Protein AF-0000000070126674 (afdb_homodimer)

pLDDT: mean 89.06, std 17.3, range [35.41, 98.94]

Organism: Pyricularia oryzae (strain 70-15 / ATCC MYA-4617 / FGSC 8958) (NCBI:txid242507)

Sequence (348 aa):
MKPTSILAAALVLASGAAAAALPRRDLPPVTPEENNFILEGIIDVFGNRRFDNMASLFTADANYFVLGDLEPFTGDHTIPDTVKQARKVFNAFQEYDFTIVSRTVTSERAILEATVRGTRPDDDGEPVVYRQTAVLILNTVRDPVDGRVRIKVLREYLDLVTLQKFAEEVGMFDMKPTSILAAALVLASGAAAAALPRRDLPPVTPEENNFILEGIIDVFGNRRFDNMASLFTADANYFVLGDLEPFTGDHTIPDTVKQARKVFNAFQEYDFTIVSRTVTSERAILEATVRGTRPDDDGEPVVYRQTAVLILNTVRDPVDGRVRIKVLREYLDLVTLQKFAEEVGMFD

Foldseek 3Di:
DPPPPPPPPPPPPPPPPVPQQDFAPPFDAFFLVQQVVLVVQVCCCQAVVVLVSVPVQADQQAWEAEDDDDPPVGGTDDSVVVSVVSCVPVVQFPDKGKAWPDWDTGSFWIKTWIWMWTWHAAPVGDIDIQIKIKMKIFGWDQDRRPRHIHGRYIYMYIDVVSVVVRCVRRVVVD/DPPPPPPPPPPPPPPPPVPQQDFAPPFDAFFLVQQVVLVVQVCCCQAVVVLVSVPVQADQQAWEAEDDDDPPVGGTDDSVVVSVVSCVPVVQFPDKGKAWPDWDTGSFWIKTWIWMWTWHAAPVGDIDIQIKIKMKIFGWDQDRRPRHIHGRYIYMYIDVVSVVVRCVRRVVVD

InterPro domains:
  IPR032710 NTF2-like domain superfamily [SSF54427] (35-161)
  IPR037401 SnoaL-like domain [PF12680] (42-136)

Solvent-accessible surface area (backbone atoms only — not comparable to full-atom values): 19601 Å² total; per-residue (Å²): 133,80,83,77,79,76,78,76,76,78,77,76,74,72,74,72,68,75,70,76,67,64,67,52,85,82,65,77,78,63,41,37,68,57,34,45,52,54,48,51,49,52,49,48,22,66,56,65,68,38,48,88,61,47,62,80,50,36,44,95,83,24,38,39,32,25,63,55,88,49,86,88,72,31,38,82,33,46,53,70,57,46,38,55,50,48,49,63,58,61,66,57,36,78,41,76,47,59,43,80,72,47,78,47,68,36,51,66,34,26,35,40,31,34,37,41,38,33,30,30,59,26,87,85,62,46,79,41,80,48,75,46,55,36,38,40,39,36,36,52,44,62,39,44,60,81,61,47,75,23,31,45,37,36,41,36,41,44,42,51,57,55,49,50,56,51,36,61,62,51,50,68,84,106,134,81,83,78,81,77,79,77,75,78,77,75,75,73,74,76,68,75,69,75,68,64,67,52,84,80,66,75,78,66,41,36,68,58,33,45,52,53,47,51,49,52,48,45,22,66,56,64,70,39,50,89,60,47,62,77,51,34,43,95,84,24,38,39,33,25,64,57,89,49,86,88,73,31,38,80,33,47,54,70,58,46,38,55,50,48,48,62,57,62,66,55,36,78,41,76,45,60,45,83,72,47,77,47,69,36,51,64,33,28,36,40,31,34,37,39,40,32,30,30,59,27,88,84,61,47,81,41,78,47,76,46,55,36,38,39,39,36,36,52,45,61,39,44,62,79,62,47,74,25,30,45,36,36,41,36,40,44,41,50,56,56,50,49,55,48,36,62,61,52,49,68,86,106

Radius of gyration: 28.94 Å; Cα contacts (8 Å, |Δi|>4): 633; chains: 2; bounding box: 58×169×48 Å

Nearest PDB structures (foldseek):
  3lza-assembly2_C  TM=7.425E-01  e=2.643E-07  Shewanella denitrificans OS217
  3gzb-assembly4_H  TM=7.423E-01  e=8.228E-07  Shewanella putrefaciens CN-32
  3f9s-assembly1_B  TM=6.700E-01  e=4.657E-06  Acidithiobacillus ferrooxidans ATCC 23270
  4j9a-assembly4_D  TM=7.101E-01  e=5.401E-05  Pseudomonas aeruginosa PAO1
  5ig4-assembly1_F  TM=6.257E-01  e=2.203E-05  Nematostella vectensis

Structure (mmCIF, N/CA/C/O backbone):
data_AF-0000000070126674-model_v1
#
loop_
_entity.id
_entity.type
_entity.pdbx_description
1 polymer 'SnoaL-like domain-containing protein'
#
loop_
_atom_site.group_PDB
_atom_site.id
_atom_site.type_symbol
_atom_site.label_atom_id
_atom_site.label_alt_id
_atom_site.label_comp_id
_atom_site.label_asym_id
_atom_site.label_entity_id
_atom_site.label_seq_id
_atom_site.pdbx_PDB_ins_code
_atom_site.Cartn_x
_atom_site.Cartn_y
_atom_site.Cartn_z
_atom_site.occupancy
_atom_site.B_iso_or_equiv
_atom_site.auth_seq_id
_atom_site.auth_comp_id
_atom_site.auth_asym_id
_atom_site.auth_atom_id
_atom_site.pdbx_PDB_model_num
ATOM 1 N N . MET A 1 1 ? 30.344 -83.125 2.297 1 36.03 1 MET A N 1
ATOM 2 C CA . MET A 1 1 ? 30.266 -81.938 1.462 1 36.03 1 MET A CA 1
ATOM 3 C C . MET A 1 1 ? 29.859 -80.75 2.283 1 36.03 1 MET A C 1
ATOM 5 O O . MET A 1 1 ? 28.797 -80.75 2.924 1 36.03 1 MET A O 1
ATOM 9 N N . LYS A 1 2 ? 30.844 -80 2.814 1 48.31 2 LYS A N 1
ATOM 10 C CA . LYS A 1 2 ? 30.734 -78.812 3.688 1 48.31 2 LYS A CA 1
ATOM 11 C C . LYS A 1 2 ? 29.906 -77.688 3.031 1 48.31 2 LYS A C 1
ATOM 13 O O . LYS A 1 2 ? 30.109 -77.375 1.859 1 48.31 2 LYS A O 1
ATOM 18 N N . PRO A 1 3 ? 28.641 -77.438 3.553 1 48.69 3 PRO A N 1
ATOM 19 C CA . PRO A 1 3 ? 27.812 -76.375 2.965 1 48.69 3 PRO A CA 1
ATOM 20 C C . PRO A 1 3 ? 28.547 -75.062 2.844 1 48.69 3 PRO A C 1
ATOM 22 O O . PRO A 1 3 ? 29.359 -74.688 3.709 1 48.69 3 PRO A O 1
ATOM 25 N N . THR A 1 4 ? 29.031 -74.625 1.644 1 44.66 4 THR A N 1
ATOM 26 C CA . THR A 1 4 ? 29.641 -73.312 1.34 1 44.66 4 THR A CA 1
ATOM 27 C C . THR A 1 4 ? 28.703 -72.188 1.705 1 44.66 4 THR A C 1
ATOM 29 O O . THR A 1 4 ? 27.547 -72.125 1.243 1 44.66 4 THR A O 1
ATOM 32 N N . SER A 1 5 ? 28.828 -71.562 2.887 1 44.44 5 SER A N 1
ATOM 33 C CA . SER A 1 5 ? 28.156 -70.375 3.369 1 44.44 5 SER A CA 1
ATOM 34 C C . SER A 1 5 ? 28.281 -69.25 2.361 1 44.44 5 SER A C 1
ATOM 36 O O . SER A 1 5 ? 29.391 -68.812 2.031 1 44.44 5 SER A O 1
ATOM 38 N N . ILE A 1 6 ? 27.406 -69.125 1.381 1 38.25 6 ILE A N 1
ATOM 39 C CA . ILE A 1 6 ? 27.359 -68 0.456 1 38.25 6 ILE A CA 1
ATOM 40 C C . ILE A 1 6 ? 27.234 -66.688 1.239 1 38.25 6 ILE A C 1
ATOM 42 O O . ILE A 1 6 ? 26.281 -66.5 2.006 1 38.25 6 ILE A O 1
ATOM 46 N N . LEU A 1 7 ? 28.297 -65.938 1.522 1 39.94 7 LEU A N 1
ATOM 47 C CA . LEU A 1 7 ? 28.344 -64.562 2.045 1 39.94 7 LEU A CA 1
ATOM 48 C C . LEU A 1 7 ? 27.547 -63.594 1.149 1 39.94 7 LEU A C 1
ATOM 50 O O . LEU A 1 7 ? 27.906 -63.406 -0.013 1 39.94 7 LEU A O 1
ATOM 54 N N . ALA A 1 8 ? 26.219 -63.562 1.335 1 43.03 8 ALA A N 1
ATOM 55 C CA . ALA A 1 8 ? 25.453 -62.5 0.68 1 43.03 8 ALA A CA 1
ATOM 56 C C . ALA A 1 8 ? 26.031 -61.125 1.005 1 43.03 8 ALA A C 1
ATOM 58 O O . ALA A 1 8 ? 26.094 -60.719 2.172 1 43.03 8 ALA A O 1
ATOM 59 N N . ALA A 1 9 ? 27 -60.594 0.221 1 40.31 9 ALA A N 1
ATOM 60 C CA . ALA A 1 9 ? 27.422 -59.219 0.321 1 40.31 9 ALA A CA 1
ATOM 61 C C . ALA A 1 9 ? 26.219 -58.25 0.203 1 40.31 9 ALA A C 1
ATOM 63 O O . ALA A 1 9 ? 25.516 -58.281 -0.802 1 40.31 9 ALA A O 1
ATOM 64 N N . ALA A 1 10 ? 25.594 -57.844 1.319 1 40.38 10 ALA A N 1
ATOM 65 C CA . ALA A 1 10 ? 24.594 -56.75 1.331 1 40.38 10 ALA A CA 1
ATOM 66 C C . ALA A 1 10 ? 25.141 -55.5 0.668 1 40.38 10 ALA A C 1
ATOM 68 O O . ALA A 1 10 ? 26.141 -54.938 1.126 1 40.38 10 ALA A O 1
ATOM 69 N N . LEU A 1 11 ? 25.016 -55.281 -0.63 1 37.62 11 LEU A N 1
ATOM 70 C CA . LEU A 1 11 ? 25.25 -53.969 -1.235 1 37.62 11 LEU A CA 1
ATOM 71 C C . LEU A 1 11 ? 24.484 -52.875 -0.493 1 37.62 11 LEU A C 1
ATOM 73 O O . LEU A 1 11 ? 23.266 -52.906 -0.463 1 37.62 11 LEU A O 1
ATOM 77 N N . VAL A 1 12 ? 25.047 -52.25 0.535 1 38.56 12 VAL A N 1
ATOM 78 C CA . VAL A 1 12 ? 24.547 -51 1.095 1 38.56 12 VAL A CA 1
ATOM 79 C C . VAL A 1 12 ? 24.312 -49.969 -0.026 1 38.56 12 VAL A C 1
ATOM 81 O O . VAL A 1 12 ? 25.266 -49.562 -0.699 1 38.56 12 VAL A O 1
ATOM 84 N N . LEU A 1 13 ? 23.219 -50 -0.729 1 40.28 13 LEU A N 1
ATOM 85 C CA . LEU A 1 13 ? 22.844 -48.844 -1.531 1 40.28 13 LEU A CA 1
ATOM 86 C C . LEU A 1 13 ? 23.047 -47.562 -0.749 1 40.28 13 LEU A C 1
ATOM 88 O O . LEU A 1 13 ? 22.469 -47.375 0.33 1 40.28 13 LEU A O 1
ATOM 92 N N . ALA A 1 14 ? 24.172 -46.875 -0.829 1 41.12 14 ALA A N 1
ATOM 93 C CA . ALA A 1 14 ? 24.359 -45.5 -0.404 1 41.12 14 ALA A CA 1
ATOM 94 C C . ALA A 1 14 ? 23.203 -44.625 -0.864 1 41.12 14 ALA A C 1
ATOM 96 O O . ALA A 1 14 ? 22.984 -44.438 -2.064 1 41.12 14 ALA A O 1
ATOM 97 N N . SER A 1 15 ? 22.109 -44.688 -0.209 1 44.47 15 SER A N 1
ATOM 98 C CA . SER A 1 15 ? 21.203 -43.562 -0.421 1 44.47 15 SER A CA 1
ATOM 99 C C . SER A 1 15 ? 21.984 -42.281 -0.578 1 44.47 15 SER A C 1
ATOM 101 O O . SER A 1 15 ? 22.719 -41.844 0.332 1 44.47 15 SER A O 1
ATOM 103 N N . GLY A 1 16 ? 22.609 -41.938 -1.678 1 41.22 16 GLY A N 1
ATOM 104 C CA . GLY A 1 16 ? 23.141 -40.594 -1.934 1 41.22 16 GLY A CA 1
ATOM 105 C C . GLY A 1 16 ? 22.281 -39.5 -1.351 1 41.22 16 GLY A C 1
ATOM 106 O O . GLY A 1 16 ? 21.219 -39.188 -1.881 1 41.22 16 GLY A O 1
ATOM 107 N N . ALA A 1 17 ? 22.125 -39.375 -0.078 1 45.5 17 ALA A N 1
ATOM 108 C CA . ALA A 1 17 ? 21.594 -38.125 0.429 1 45.5 17 ALA A CA 1
ATOM 109 C C . ALA A 1 17 ? 22.109 -36.938 -0.391 1 45.5 17 ALA A C 1
ATOM 111 O O . ALA A 1 17 ? 23.312 -36.781 -0.576 1 45.5 17 ALA A O 1
ATOM 112 N N . ALA A 1 18 ? 21.422 -36.438 -1.357 1 50.66 18 ALA A N 1
ATOM 113 C CA . ALA A 1 18 ? 21.766 -35.156 -1.955 1 50.66 18 ALA A CA 1
ATOM 114 C C . ALA A 1 18 ? 22.438 -34.25 -0.938 1 50.66 18 ALA A C 1
ATOM 116 O O . ALA A 1 18 ? 21.859 -33.938 0.115 1 50.66 18 ALA A O 1
ATOM 117 N N . ALA A 1 19 ? 23.578 -34.156 -0.711 1 51.78 19 ALA A N 1
ATOM 118 C CA . ALA A 1 19 ? 24.328 -33.281 0.174 1 51.78 19 ALA A CA 1
ATOM 119 C C . ALA A 1 19 ? 23.719 -31.875 0.234 1 51.78 19 ALA A C 1
ATOM 121 O O . ALA A 1 19 ? 23.516 -31.234 -0.799 1 51.78 19 ALA A O 1
ATOM 122 N N . ALA A 1 20 ? 22.797 -31.656 1.175 1 60.09 20 ALA A N 1
ATOM 123 C CA . ALA A 1 20 ? 22.312 -30.297 1.376 1 60.09 20 ALA A CA 1
ATOM 124 C C . ALA A 1 20 ? 23.438 -29.281 1.147 1 60.09 20 ALA A C 1
ATOM 126 O O . ALA A 1 20 ? 24.484 -29.344 1.804 1 60.09 20 ALA A O 1
ATOM 127 N N . ALA A 1 21 ? 23.531 -28.859 -0.091 1 70.81 21 ALA A N 1
ATOM 128 C CA . ALA A 1 21 ? 24.547 -27.859 -0.398 1 70.81 21 ALA A CA 1
ATOM 129 C C . ALA A 1 21 ? 24.672 -26.828 0.723 1 70.81 21 ALA A C 1
ATOM 131 O O . ALA A 1 21 ? 23.672 -26.422 1.307 1 70.81 21 ALA A O 1
ATOM 132 N N . LEU A 1 22 ? 25.734 -26.719 1.315 1 70.62 22 LEU A N 1
ATOM 133 C CA . LEU A 1 22 ? 26.047 -25.828 2.424 1 70.62 22 LEU A CA 1
ATOM 134 C C . LEU A 1 22 ? 25.875 -24.359 2.006 1 70.62 22 LEU A C 1
ATOM 136 O O . LEU A 1 22 ? 26.156 -24 0.861 1 70.62 22 LEU A O 1
ATOM 140 N N . PRO A 1 23 ? 25.312 -23.531 2.855 1 78.44 23 PRO A N 1
ATOM 141 C CA . PRO A 1 23 ? 25.203 -22.094 2.576 1 78.44 23 PRO A CA 1
ATOM 142 C C . PRO A 1 23 ? 26.547 -21.453 2.242 1 78.44 23 PRO A C 1
ATOM 144 O O . PRO A 1 23 ? 27.562 -21.797 2.854 1 78.44 23 PRO A O 1
ATOM 147 N N . ARG A 1 24 ? 26.516 -20.828 1.062 1 79.44 24 ARG A N 1
ATOM 148 C CA . ARG A 1 24 ? 27.672 -20.047 0.667 1 79.44 24 ARG A CA 1
ATOM 149 C C . ARG A 1 24 ? 27.781 -18.766 1.496 1 79.44 24 ARG A C 1
ATOM 151 O O . ARG A 1 24 ? 26.781 -18.094 1.744 1 79.44 24 ARG A O 1
ATOM 158 N N . ARG A 1 25 ? 28.859 -18.469 2.039 1 78.06 25 ARG A N 1
ATOM 159 C CA . ARG A 1 25 ? 29.047 -17.312 2.916 1 78.06 25 ARG A CA 1
ATOM 160 C C . ARG A 1 25 ? 29.5 -16.094 2.125 1 78.06 25 ARG A C 1
ATOM 162 O O . ARG A 1 25 ? 29.359 -14.961 2.59 1 78.06 25 ARG A O 1
ATOM 169 N N . ASP A 1 26 ? 29.859 -16.25 0.935 1 86 26 ASP A N 1
ATOM 170 C CA . ASP A 1 26 ? 30.484 -15.164 0.206 1 86 26 ASP A CA 1
ATOM 171 C C . ASP A 1 26 ? 29.578 -14.625 -0.886 1 86 26 ASP A C 1
ATOM 173 O O . ASP A 1 26 ? 30.047 -14.094 -1.897 1 86 26 ASP A O 1
ATOM 177 N N . LEU A 1 27 ? 28.359 -14.672 -0.564 1 89.94 27 LEU A N 1
ATOM 178 C CA . LEU A 1 27 ? 27.469 -14.148 -1.597 1 89.94 27 LEU A CA 1
ATOM 179 C C . LEU A 1 27 ? 27.266 -12.648 -1.443 1 89.94 27 LEU A C 1
ATOM 181 O O . LEU A 1 27 ? 27.172 -12.141 -0.323 1 89.94 27 LEU A O 1
ATOM 185 N N . PRO A 1 28 ? 27.297 -11.984 -2.559 1 93.62 28 PRO A N 1
ATOM 186 C CA . PRO A 1 28 ? 27.078 -10.547 -2.477 1 93.62 28 PRO A CA 1
ATOM 187 C C . PRO A 1 28 ? 25.672 -10.195 -1.992 1 93.62 28 PRO A C 1
ATOM 189 O O . PRO A 1 28 ? 24.75 -11.023 -2.074 1 93.62 28 PRO A O 1
ATOM 192 N N . PRO A 1 29 ? 25.547 -8.984 -1.433 1 94.69 29 PRO A N 1
ATOM 193 C CA . PRO A 1 29 ? 24.188 -8.562 -1.069 1 94.69 29 PRO A CA 1
ATOM 194 C C . PRO A 1 29 ? 23.25 -8.453 -2.277 1 94.69 29 PRO A C 1
ATOM 196 O O . PRO A 1 29 ? 23.734 -8.32 -3.41 1 94.69 29 PRO A O 1
ATOM 199 N N . VAL A 1 30 ? 21.984 -8.562 -2.023 1 98.19 30 VAL A N 1
ATOM 200 C CA . VAL A 1 30 ? 20.984 -8.367 -3.074 1 98.19 30 VAL A CA 1
ATOM 201 C C . VAL A 1 30 ? 21.141 -6.969 -3.67 1 98.19 30 VAL A C 1
ATOM 203 O O . VAL A 1 30 ? 21.328 -5.996 -2.941 1 98.19 30 VAL A O 1
ATOM 206 N N . THR A 1 31 ? 20.984 -6.852 -5.008 1 98.06 31 THR A N 1
ATOM 207 C CA . THR A 1 31 ? 21.078 -5.559 -5.68 1 98.06 31 THR A CA 1
ATOM 208 C C . THR A 1 31 ? 19.688 -5.098 -6.152 1 98.06 31 THR A C 1
ATOM 210 O O . THR A 1 31 ? 18.781 -5.914 -6.312 1 98.06 31 THR A O 1
ATOM 213 N N . PRO A 1 32 ? 19.562 -3.744 -6.367 1 98.25 32 PRO A N 1
ATOM 214 C CA . PRO A 1 32 ? 18.297 -3.275 -6.945 1 98.25 32 PRO A CA 1
ATOM 215 C C . PRO A 1 32 ? 18 -3.91 -8.305 1 98.25 32 PRO A C 1
ATOM 217 O O . PRO A 1 32 ? 16.828 -4.152 -8.625 1 98.25 32 PRO A O 1
ATOM 220 N N . GLU A 1 33 ? 19 -4.176 -9.062 1 98.25 33 GLU A N 1
ATOM 221 C CA . GLU A 1 33 ? 18.812 -4.801 -10.367 1 98.25 33 GLU A CA 1
ATOM 222 C C . GLU A 1 33 ? 18.203 -6.195 -10.227 1 98.25 33 GLU A C 1
ATOM 224 O O . GLU A 1 33 ? 17.328 -6.578 -10.992 1 98.25 33 GLU A O 1
ATOM 229 N N . GLU A 1 34 ? 18.672 -6.941 -9.289 1 98.56 34 GLU A N 1
ATOM 230 C CA . GLU A 1 34 ? 18.141 -8.273 -9.047 1 98.56 34 GLU A CA 1
ATOM 231 C C . GLU A 1 34 ? 16.703 -8.203 -8.555 1 98.56 34 GLU A C 1
ATOM 233 O O . GLU A 1 34 ? 15.859 -9.016 -8.961 1 98.56 34 GLU A O 1
ATOM 238 N N . ASN A 1 35 ? 16.375 -7.258 -7.672 1 98.81 35 ASN A N 1
ATOM 239 C CA . ASN A 1 35 ? 15.008 -7.09 -7.219 1 98.81 35 ASN A CA 1
ATOM 240 C C . ASN A 1 35 ? 14.094 -6.633 -8.352 1 98.81 35 ASN A C 1
ATOM 242 O O . ASN A 1 35 ? 12.922 -7 -8.398 1 98.81 35 ASN A O 1
ATOM 246 N N . ASN A 1 36 ? 14.648 -5.805 -9.219 1 98.81 36 ASN A N 1
ATOM 247 C CA . ASN A 1 36 ? 13.859 -5.414 -10.383 1 98.81 36 ASN A CA 1
ATOM 248 C C . ASN A 1 36 ? 13.516 -6.617 -11.258 1 98.81 36 ASN A C 1
ATOM 250 O O . ASN A 1 36 ? 12.422 -6.688 -11.82 1 98.81 36 ASN A O 1
ATOM 254 N N . PHE A 1 37 ? 14.461 -7.496 -11.383 1 98.69 37 PHE A N 1
ATOM 255 C CA . PHE A 1 37 ? 14.203 -8.719 -12.133 1 98.69 37 PHE A CA 1
ATOM 256 C C . PHE A 1 37 ? 13.055 -9.5 -11.508 1 98.69 37 PHE A C 1
ATOM 258 O O . PHE A 1 37 ? 12.156 -9.977 -12.211 1 98.69 37 PHE A O 1
ATOM 265 N N . ILE A 1 38 ? 13.047 -9.672 -10.195 1 98.81 38 ILE A N 1
ATOM 266 C CA . ILE A 1 38 ? 11.977 -10.359 -9.477 1 98.81 38 ILE A CA 1
ATOM 267 C C . ILE A 1 38 ? 10.656 -9.625 -9.703 1 98.81 38 ILE A C 1
ATOM 269 O O . ILE A 1 38 ? 9.625 -10.258 -9.953 1 98.81 38 ILE A O 1
ATOM 273 N N . LEU A 1 39 ? 10.672 -8.305 -9.633 1 98.94 39 LEU A N 1
ATOM 274 C CA . LEU A 1 39 ? 9.484 -7.484 -9.852 1 98.94 39 LEU A CA 1
ATOM 275 C C . LEU A 1 39 ? 8.93 -7.703 -11.25 1 98.94 39 LEU A C 1
ATOM 277 O O . LEU A 1 39 ? 7.711 -7.824 -11.43 1 98.94 39 LEU A O 1
ATOM 281 N N . GLU A 1 40 ? 9.805 -7.773 -12.227 1 98.88 40 GLU A N 1
ATOM 282 C CA . GLU A 1 40 ? 9.367 -8.055 -13.594 1 98.88 40 GLU A CA 1
ATOM 283 C C . GLU A 1 40 ? 8.688 -9.414 -13.68 1 98.88 40 GLU A C 1
ATOM 285 O O . GLU A 1 40 ? 7.746 -9.594 -14.461 1 98.88 40 GLU A O 1
ATOM 290 N N . GLY A 1 41 ? 9.188 -10.359 -12.961 1 98.81 41 GLY A N 1
ATOM 291 C CA . GLY A 1 41 ? 8.523 -11.648 -12.883 1 98.81 41 GLY A CA 1
ATOM 292 C C . GLY A 1 41 ? 7.102 -11.562 -12.359 1 98.81 41 GLY A C 1
ATOM 293 O O . GLY A 1 41 ? 6.188 -12.172 -12.914 1 98.81 41 GLY A O 1
ATOM 294 N N . ILE A 1 42 ? 6.926 -10.805 -11.281 1 98.88 42 ILE A N 1
ATOM 295 C CA . ILE A 1 42 ? 5.602 -10.617 -10.695 1 98.88 42 ILE A CA 1
ATOM 296 C C . ILE A 1 42 ? 4.691 -9.898 -11.688 1 98.88 42 ILE A C 1
ATOM 298 O O . ILE A 1 42 ? 3.523 -10.258 -11.836 1 98.88 42 ILE A O 1
ATOM 302 N N . ILE A 1 43 ? 5.219 -8.898 -12.359 1 98.88 43 ILE A N 1
ATOM 303 C CA . ILE A 1 43 ? 4.453 -8.172 -13.367 1 98.88 43 ILE A CA 1
ATOM 304 C C . ILE A 1 43 ? 4.031 -9.133 -14.477 1 98.88 43 ILE A C 1
ATOM 306 O O . ILE A 1 43 ? 2.891 -9.086 -14.945 1 98.88 43 ILE A O 1
ATOM 310 N N . ASP A 1 44 ? 4.91 -10 -14.914 1 98.62 44 ASP A N 1
ATOM 311 C CA . ASP A 1 44 ? 4.598 -10.984 -15.945 1 98.62 44 ASP A CA 1
ATOM 312 C C . ASP A 1 44 ? 3.508 -11.945 -15.477 1 98.62 44 ASP A C 1
ATOM 314 O O . ASP A 1 44 ? 2.568 -12.234 -16.219 1 98.62 44 ASP A O 1
ATOM 318 N N . VAL A 1 45 ? 3.617 -12.43 -14.258 1 98.44 45 VAL A N 1
ATOM 319 C CA . VAL A 1 45 ? 2.668 -13.383 -13.688 1 98.44 45 VAL A CA 1
ATOM 320 C C . VAL A 1 45 ? 1.274 -12.758 -13.648 1 98.44 45 VAL A C 1
ATOM 322 O O . VAL A 1 45 ? 0.317 -13.336 -14.172 1 98.44 45 VAL A O 1
ATOM 325 N N . PHE A 1 46 ? 1.091 -11.625 -13.109 1 98.06 46 PHE A N 1
ATOM 326 C CA . PHE A 1 46 ? -0.22 -11 -12.969 1 98.06 46 PHE A CA 1
ATOM 327 C C . PHE A 1 46 ? -0.684 -10.398 -14.289 1 98.06 46 PHE A C 1
ATOM 329 O O . PHE A 1 46 ? -1.861 -10.5 -14.641 1 98.06 46 PHE A O 1
ATOM 336 N N . GLY A 1 47 ? 0.217 -9.789 -14.992 1 98.12 47 GLY A N 1
ATOM 337 C CA . GLY A 1 47 ? -0.142 -9.133 -16.234 1 98.12 47 GLY A CA 1
ATOM 338 C C . GLY A 1 47 ? -0.612 -10.094 -17.312 1 98.12 47 GLY A C 1
ATOM 339 O O . GLY A 1 47 ? -1.52 -9.781 -18.078 1 98.12 47 GLY A O 1
ATOM 340 N N . ASN A 1 48 ? -0.027 -11.234 -17.344 1 97.31 48 ASN A N 1
ATOM 341 C CA . ASN A 1 48 ? -0.33 -12.219 -18.375 1 97.31 48 ASN A CA 1
ATOM 342 C C . ASN A 1 48 ? -1.029 -13.445 -17.797 1 97.31 48 ASN A C 1
ATOM 344 O O . ASN A 1 48 ? -1.21 -14.445 -18.5 1 97.31 48 ASN A O 1
ATOM 348 N N . ARG A 1 49 ? -1.406 -13.414 -16.656 1 97.19 49 ARG A N 1
ATOM 349 C CA . ARG A 1 49 ? -2.137 -14.461 -15.961 1 97.19 49 ARG A CA 1
ATOM 350 C C . ARG A 1 49 ? -1.407 -15.797 -16.062 1 97.19 49 ARG A C 1
ATOM 352 O O . ARG A 1 49 ? -2.025 -16.828 -16.328 1 97.19 49 ARG A O 1
ATOM 359 N N . ARG A 1 50 ? -0.033 -15.703 -15.875 1 97.38 50 ARG A N 1
ATOM 360 C CA . ARG A 1 50 ? 0.831 -16.875 -15.914 1 97.38 50 ARG A CA 1
ATOM 361 C C . ARG A 1 50 ? 1.153 -17.359 -14.5 1 97.38 50 ARG A C 1
ATOM 363 O O . ARG A 1 50 ? 2.324 -17.484 -14.133 1 97.38 50 ARG A O 1
ATOM 370 N N . PHE A 1 51 ? 0.152 -17.812 -13.766 1 97.25 51 PHE A N 1
ATOM 371 C CA . PHE A 1 51 ? 0.28 -18.109 -12.344 1 97.25 51 PHE A CA 1
ATOM 372 C C . PHE A 1 51 ? 1.075 -19.391 -12.125 1 97.25 51 PHE A C 1
ATOM 374 O O . PHE A 1 51 ? 1.624 -1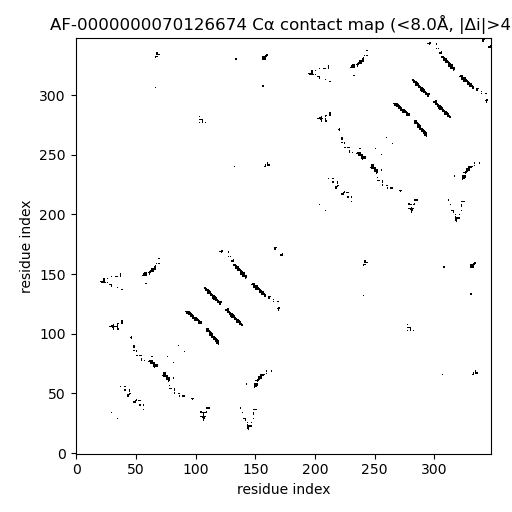9.609 -11.039 1 97.25 51 PHE A O 1
ATOM 381 N N . ASP A 1 52 ? 1.263 -20.25 -13.102 1 95 52 ASP A N 1
ATOM 382 C CA . ASP A 1 52 ? 2.09 -21.453 -13 1 95 52 ASP A CA 1
ATOM 383 C C . ASP A 1 52 ? 3.561 -21.078 -12.805 1 95 52 ASP A C 1
ATOM 385 O O . ASP A 1 52 ? 4.344 -21.891 -12.312 1 95 52 ASP A O 1
ATOM 389 N N . ASN A 1 53 ? 3.941 -19.891 -13.211 1 96.94 53 ASN A N 1
ATOM 390 C CA . ASN A 1 53 ? 5.32 -19.422 -13.094 1 96.94 53 ASN A CA 1
ATOM 391 C C . ASN A 1 53 ? 5.57 -18.734 -11.75 1 96.94 53 ASN A C 1
ATOM 393 O O . ASN A 1 53 ? 6.711 -18.406 -11.414 1 96.94 53 ASN A O 1
ATOM 397 N N . MET A 1 54 ? 4.566 -18.547 -10.969 1 98 54 MET A N 1
ATOM 398 C CA . MET A 1 54 ? 4.656 -17.719 -9.773 1 98 54 MET A CA 1
ATOM 399 C C . MET A 1 54 ? 5.547 -18.375 -8.727 1 98 54 MET A C 1
ATOM 401 O O . MET A 1 54 ? 6.383 -17.703 -8.109 1 98 54 MET A O 1
ATOM 405 N N . ALA A 1 55 ? 5.414 -19.625 -8.547 1 97.69 55 ALA A N 1
ATOM 406 C CA . ALA A 1 55 ? 6.082 -20.328 -7.449 1 97.69 55 ALA A CA 1
ATOM 407 C C . ALA A 1 55 ? 7.598 -20.172 -7.543 1 97.69 55 ALA A C 1
ATOM 409 O O . ALA A 1 55 ? 8.281 -20.062 -6.523 1 97.69 55 ALA A O 1
ATOM 410 N N . SER A 1 56 ? 8.172 -20.125 -8.656 1 97.19 56 SER A N 1
ATOM 411 C CA . SER A 1 56 ? 9.609 -20.078 -8.859 1 97.19 56 SER A CA 1
ATOM 412 C C . SER A 1 56 ? 10.195 -18.75 -8.398 1 97.19 56 SER A C 1
ATOM 414 O O . SER A 1 56 ? 11.406 -18.625 -8.211 1 97.19 56 SER A O 1
ATOM 416 N N . LEU A 1 57 ? 9.367 -17.734 -8.242 1 98.56 57 LEU A N 1
ATOM 417 C CA . LEU A 1 57 ? 9.82 -16.422 -7.816 1 98.56 57 LEU A CA 1
ATOM 418 C C . LEU A 1 57 ? 9.969 -16.359 -6.301 1 98.56 57 LEU A C 1
ATOM 420 O O . LEU A 1 57 ? 10.5 -15.391 -5.758 1 98.56 57 LEU A O 1
ATOM 424 N N . PHE A 1 58 ? 9.555 -17.422 -5.605 1 98.62 58 PHE A N 1
ATOM 425 C CA . PHE A 1 58 ? 9.461 -17.406 -4.148 1 98.62 58 PHE A CA 1
ATOM 426 C C . PHE A 1 58 ? 10.375 -18.469 -3.541 1 98.62 58 PHE A C 1
ATOM 428 O O . PHE A 1 58 ? 10.688 -19.469 -4.188 1 98.62 58 PHE A O 1
ATOM 435 N N . THR A 1 59 ? 10.828 -18.203 -2.297 1 97.94 59 THR A N 1
ATOM 436 C CA . THR A 1 59 ? 11.445 -19.266 -1.521 1 97.94 59 THR A CA 1
ATOM 437 C C . THR A 1 59 ? 10.43 -20.359 -1.198 1 97.94 59 THR A C 1
ATOM 439 O O . THR A 1 59 ? 9.219 -20.125 -1.261 1 97.94 59 THR A O 1
ATOM 442 N N . ALA A 1 60 ? 10.859 -21.516 -0.808 1 95.38 60 ALA A N 1
ATOM 443 C CA . ALA A 1 60 ? 9.984 -22.672 -0.559 1 95.38 60 ALA A CA 1
ATOM 444 C C . ALA A 1 60 ? 9.062 -22.406 0.624 1 95.38 60 ALA A C 1
ATOM 446 O O . ALA A 1 60 ? 7.934 -22.906 0.663 1 95.38 60 ALA A O 1
ATOM 447 N N . ASP A 1 61 ? 9.484 -21.609 1.562 1 96.5 61 ASP A N 1
ATOM 448 C CA . ASP A 1 61 ? 8.719 -21.344 2.779 1 96.5 61 ASP A CA 1
ATOM 449 C C . ASP A 1 61 ? 8.141 -19.922 2.762 1 96.5 61 ASP A C 1
ATOM 451 O O . ASP A 1 61 ? 7.852 -19.359 3.816 1 96.5 61 ASP A O 1
ATOM 455 N N . ALA A 1 62 ? 8.047 -19.344 1.563 1 98.38 62 ALA A N 1
ATOM 456 C CA . ALA A 1 62 ? 7.551 -17.984 1.445 1 98.38 62 ALA A CA 1
ATOM 457 C C . ALA A 1 62 ? 6.074 -17.891 1.812 1 98.38 62 ALA A C 1
ATOM 459 O O . ALA A 1 62 ? 5.363 -18.906 1.786 1 98.38 62 ALA A O 1
ATOM 460 N N . ASN A 1 63 ? 5.672 -16.688 2.158 1 98 63 ASN A N 1
ATOM 461 C CA . ASN A 1 63 ? 4.254 -16.422 2.385 1 98 63 ASN A CA 1
ATOM 462 C C . ASN A 1 63 ? 3.773 -15.234 1.55 1 98 63 ASN A C 1
ATOM 464 O O . ASN A 1 63 ? 4.543 -14.312 1.262 1 98 63 ASN A O 1
ATOM 468 N N . TYR A 1 64 ? 2.578 -15.312 1.226 1 98.62 64 TYR A N 1
ATOM 469 C CA . TYR A 1 64 ? 1.818 -14.234 0.602 1 98.62 64 TYR A CA 1
ATOM 470 C C . TYR A 1 64 ? 0.799 -13.656 1.574 1 98.62 64 TYR A C 1
ATOM 472 O O . TYR A 1 64 ? -0.218 -14.289 1.869 1 98.62 64 TYR A O 1
ATOM 480 N N . PHE A 1 65 ? 1.084 -12.477 2.016 1 98.44 65 PHE A N 1
ATOM 481 C CA . PHE A 1 65 ? 0.243 -11.844 3.023 1 98.44 65 PHE A CA 1
ATOM 482 C C . PHE A 1 65 ? -0.684 -10.812 2.389 1 98.44 65 PHE A C 1
ATOM 484 O O . PHE A 1 65 ? -0.234 -9.945 1.637 1 98.44 65 PHE A O 1
ATOM 491 N N . VAL A 1 66 ? -1.963 -10.906 2.613 1 97.81 66 VAL A N 1
ATOM 492 C CA . VAL A 1 66 ? -2.941 -9.898 2.209 1 97.81 66 VAL A CA 1
ATOM 493 C C . VAL A 1 66 ? -3.475 -9.172 3.441 1 97.81 66 VAL A C 1
ATOM 495 O O . VAL A 1 66 ? -4.027 -9.797 4.348 1 97.81 66 VAL A O 1
ATOM 498 N N . LEU A 1 67 ? -3.346 -7.891 3.424 1 95.81 67 LEU A N 1
ATOM 499 C CA . LEU A 1 67 ? -3.773 -7.102 4.574 1 95.81 67 LEU A CA 1
ATOM 500 C C . LEU A 1 67 ? -5.293 -7.129 4.715 1 95.81 67 LEU A C 1
ATOM 502 O O . LEU A 1 67 ? -6.016 -6.977 3.73 1 95.81 67 LEU A O 1
ATOM 506 N N . GLY A 1 68 ? -5.715 -7.27 6 1 93.75 68 GLY A N 1
ATOM 507 C CA . GLY A 1 68 ? -7.109 -6.953 6.258 1 93.75 68 GLY A CA 1
ATOM 508 C C . GLY A 1 68 ? -7.82 -8.016 7.074 1 93.75 68 GLY A C 1
ATOM 509 O O . GLY A 1 68 ? -7.188 -8.938 7.598 1 93.75 68 GLY A O 1
ATOM 510 N N . ASP A 1 69 ? -9.047 -7.789 7.246 1 88 69 ASP A N 1
ATOM 511 C CA . ASP A 1 69 ? -9.945 -8.648 8.008 1 88 69 ASP A CA 1
ATOM 512 C C . ASP A 1 69 ? -11.148 -9.07 7.168 1 88 69 ASP A C 1
ATOM 514 O O . ASP A 1 69 ? -12.289 -8.695 7.469 1 88 69 ASP A O 1
ATOM 518 N N . LEU A 1 70 ? -10.938 -9.867 6.062 1 88.19 70 LEU A N 1
ATOM 519 C CA . LEU A 1 70 ? -11.953 -10.414 5.172 1 88.19 70 LEU A CA 1
ATOM 520 C C . LEU A 1 70 ? -11.609 -11.836 4.758 1 88.19 70 LEU A C 1
ATOM 522 O O . LEU A 1 70 ? -10.984 -12.047 3.717 1 88.19 70 LEU A O 1
ATOM 526 N N . GLU A 1 71 ? -12.062 -12.75 5.484 1 86.12 71 GLU A N 1
ATOM 527 C CA . GLU A 1 71 ? -11.82 -14.148 5.152 1 86.12 71 GLU A CA 1
ATOM 528 C C . GLU A 1 71 ? -12.602 -14.57 3.914 1 86.12 71 GLU A C 1
ATOM 530 O O . GLU A 1 71 ? -13.734 -14.117 3.707 1 86.12 71 GLU A O 1
ATOM 535 N N . PRO A 1 72 ? -11.969 -15.422 3.086 1 89.12 72 PRO A N 1
ATOM 536 C CA . PRO A 1 72 ? -10.68 -16.125 3.176 1 89.12 72 PRO A CA 1
ATOM 537 C C . PRO A 1 72 ? -9.57 -15.391 2.428 1 89.12 72 PRO A C 1
ATOM 539 O O . PRO A 1 72 ? -8.508 -15.977 2.172 1 89.12 72 PRO A O 1
ATOM 542 N N . PHE A 1 73 ? -9.812 -14.172 2.107 1 91.38 73 PHE A N 1
ATOM 543 C CA . PHE A 1 73 ? -8.93 -13.492 1.161 1 91.38 73 PHE A CA 1
ATOM 544 C C . PHE A 1 73 ? -7.723 -12.906 1.873 1 91.38 73 PHE A C 1
ATOM 546 O O . PHE A 1 73 ? -6.684 -12.664 1.25 1 91.38 73 PHE A O 1
ATOM 553 N N . THR A 1 74 ? -7.848 -12.711 3.141 1 95.88 74 THR A N 1
ATOM 554 C CA . THR A 1 74 ? -6.828 -11.938 3.844 1 95.88 74 THR A CA 1
ATOM 555 C C . THR A 1 74 ? -5.992 -12.844 4.742 1 95.88 74 THR A C 1
ATOM 557 O O . THR A 1 74 ? -6.32 -14.016 4.93 1 95.88 74 THR A O 1
ATOM 560 N N . GLY A 1 75 ? -4.891 -12.258 5.227 1 96.12 75 GLY A N 1
ATOM 561 C CA . GLY A 1 75 ? -3.969 -12.992 6.078 1 96.12 75 GLY A CA 1
ATOM 562 C C . GLY A 1 75 ? -2.836 -13.641 5.305 1 96.12 75 GLY A C 1
ATOM 563 O O . GLY A 1 75 ? -2.477 -13.188 4.219 1 96.12 75 GLY A O 1
ATOM 564 N N . ASP A 1 76 ? -2.219 -14.656 6.02 1 97.44 76 ASP A N 1
ATOM 565 C CA . ASP A 1 76 ? -1.086 -15.359 5.43 1 97.44 76 ASP A CA 1
ATOM 566 C C . ASP A 1 76 ? -1.556 -16.547 4.582 1 97.44 76 ASP A C 1
ATOM 568 O O . ASP A 1 76 ? -2.391 -17.344 5.023 1 97.44 76 ASP A O 1
ATOM 572 N N . HIS A 1 77 ? -1.058 -16.609 3.385 1 98.12 77 HIS A N 1
ATOM 573 C CA . HIS A 1 77 ? -1.31 -17.719 2.482 1 98.12 77 HIS A CA 1
ATOM 574 C C . HIS A 1 77 ? -0.003 -18.359 2.008 1 98.12 77 HIS A C 1
ATOM 576 O O . HIS A 1 77 ? 0.989 -17.656 1.801 1 98.12 77 HIS A O 1
ATOM 582 N N . THR A 1 78 ? -0.06 -19.672 1.807 1 98.19 78 THR A N 1
ATOM 583 C CA . THR A 1 78 ? 1.065 -20.312 1.134 1 98.19 78 THR A CA 1
ATOM 584 C C . THR A 1 78 ? 1.079 -19.953 -0.351 1 98.19 78 THR A C 1
ATOM 586 O O . THR A 1 78 ? 0.056 -19.547 -0.908 1 98.19 78 THR A O 1
ATOM 589 N N . ILE A 1 79 ? 2.244 -20.109 -0.916 1 98.25 79 ILE A N 1
ATOM 590 C CA . ILE A 1 79 ? 2.357 -19.766 -2.328 1 98.25 79 ILE A CA 1
ATOM 591 C C . ILE A 1 79 ? 1.508 -20.719 -3.164 1 98.25 79 ILE A C 1
ATOM 593 O O . ILE A 1 79 ? 0.758 -20.297 -4.043 1 98.25 79 ILE A O 1
ATOM 597 N N . PRO A 1 80 ? 1.47 -22.078 -2.877 1 97.5 80 PRO A N 1
ATOM 598 C CA . PRO A 1 80 ? 0.589 -22.953 -3.646 1 97.5 80 PRO A CA 1
ATOM 599 C C . PRO A 1 80 ? -0.884 -22.578 -3.518 1 97.5 80 PRO A C 1
ATOM 601 O O . PRO A 1 80 ? -1.617 -22.578 -4.508 1 97.5 80 PRO A O 1
ATOM 604 N N . ASP A 1 81 ? -1.315 -22.203 -2.369 1 96.12 81 ASP A N 1
ATOM 605 C CA . ASP A 1 81 ? -2.701 -21.797 -2.18 1 96.12 81 ASP A CA 1
ATOM 606 C C . ASP A 1 81 ? -2.998 -20.5 -2.947 1 96.12 81 ASP A C 1
ATOM 608 O O . ASP A 1 81 ? -4.086 -20.344 -3.506 1 96.12 81 ASP A O 1
ATOM 612 N N . THR A 1 82 ? -2.039 -19.609 -2.885 1 97.12 82 THR A N 1
ATOM 613 C CA . THR A 1 82 ? -2.191 -18.359 -3.619 1 97.12 82 THR A CA 1
ATOM 614 C C . THR A 1 82 ? -2.328 -18.625 -5.117 1 97.12 82 THR A C 1
ATOM 616 O O . THR A 1 82 ? -3.193 -18.047 -5.777 1 97.12 82 THR A O 1
ATOM 619 N N . VAL A 1 83 ? -1.503 -19.484 -5.637 1 97.06 83 VAL A N 1
ATOM 620 C CA . VAL A 1 83 ? -1.541 -19.812 -7.055 1 97.06 83 VAL A CA 1
ATOM 621 C C . VAL A 1 83 ? -2.906 -20.406 -7.406 1 97.06 83 VAL A C 1
ATOM 623 O O . VAL A 1 83 ? -3.523 -20 -8.398 1 97.06 83 VAL A O 1
ATOM 626 N N . LYS A 1 84 ? -3.395 -21.328 -6.641 1 95.25 84 LYS A N 1
ATOM 627 C CA . LYS A 1 84 ? -4.691 -21.953 -6.867 1 95.25 84 LYS A CA 1
ATOM 628 C C . LYS A 1 84 ? -5.812 -20.922 -6.883 1 95.25 84 LYS A C 1
ATOM 630 O O . LYS A 1 84 ? -6.656 -20.938 -7.781 1 95.25 84 LYS A O 1
ATOM 635 N N . GLN A 1 85 ? -5.812 -20.047 -5.926 1 91.75 85 GLN A N 1
ATOM 636 C CA . GLN A 1 85 ? -6.855 -19.031 -5.816 1 91.75 85 GLN A CA 1
ATOM 637 C C . GLN A 1 85 ? -6.766 -18.031 -6.965 1 91.75 85 GLN A C 1
ATOM 639 O O . GLN A 1 85 ? -7.785 -17.641 -7.531 1 91.75 85 GLN A O 1
ATOM 644 N N . ALA A 1 86 ? -5.539 -17.594 -7.238 1 93.5 86 ALA A N 1
ATOM 645 C CA . ALA A 1 86 ? -5.344 -16.625 -8.312 1 93.5 86 ALA A CA 1
ATOM 646 C C . ALA A 1 86 ? -5.844 -17.172 -9.648 1 93.5 86 ALA A C 1
ATOM 648 O O . ALA A 1 86 ? -6.539 -16.484 -10.391 1 93.5 86 ALA A O 1
ATOM 649 N N . ARG A 1 87 ? -5.547 -18.391 -9.898 1 93.38 87 ARG A N 1
ATOM 650 C CA . ARG A 1 87 ? -6.023 -19.031 -11.125 1 93.38 87 ARG A CA 1
ATOM 651 C C . ARG A 1 87 ? -7.551 -19.016 -11.195 1 93.38 87 ARG A C 1
ATOM 653 O O . ARG A 1 87 ? -8.125 -18.641 -12.211 1 93.38 87 ARG A O 1
ATOM 660 N N . LYS A 1 88 ? -8.102 -19.422 -10.156 1 87.69 88 LYS A N 1
ATOM 661 C CA . LYS A 1 88 ? -9.562 -19.5 -10.086 1 87.69 88 LYS A CA 1
ATOM 662 C C . LYS A 1 88 ? -10.195 -18.141 -10.352 1 87.69 88 LYS A C 1
ATOM 664 O O . LYS A 1 88 ? -11.164 -18.031 -11.109 1 87.69 88 LYS A O 1
ATOM 669 N N . VAL A 1 89 ? -9.641 -17.062 -9.797 1 87.06 89 VAL A N 1
ATOM 670 C CA . VAL A 1 89 ? -10.242 -15.742 -9.859 1 87.06 89 VAL A CA 1
ATOM 671 C C . VAL A 1 89 ? -9.891 -15.078 -11.195 1 87.06 89 VAL A C 1
ATOM 673 O O . VAL A 1 89 ? -10.773 -14.648 -11.938 1 87.06 89 VAL A O 1
ATOM 676 N N . PHE A 1 90 ? -8.633 -15.055 -11.539 1 92.5 90 PHE A N 1
ATOM 677 C CA . PHE A 1 90 ? -8.18 -14.227 -12.656 1 92.5 90 PHE A CA 1
ATOM 678 C C . PHE A 1 90 ? -8.453 -14.914 -13.984 1 92.5 90 PHE A C 1
ATOM 680 O O . PHE A 1 90 ? -8.656 -14.242 -15 1 92.5 90 PHE A O 1
ATOM 687 N N . ASN A 1 91 ? -8.555 -16.234 -13.977 1 89.31 91 ASN A N 1
ATOM 688 C CA . ASN A 1 91 ? -8.828 -16.922 -15.227 1 89.31 91 ASN A CA 1
ATOM 689 C C . ASN A 1 91 ? -10.305 -16.828 -15.609 1 89.31 91 ASN A C 1
ATOM 691 O O . ASN A 1 91 ? -10.672 -17.109 -16.75 1 89.31 91 ASN A O 1
ATOM 695 N N . ALA A 1 92 ? -11.078 -16.438 -14.734 1 90.25 92 ALA A N 1
ATOM 696 C CA . ALA A 1 92 ? -12.508 -16.297 -15.008 1 90.25 92 ALA A CA 1
ATOM 697 C C . ALA A 1 92 ? -12.797 -14.992 -15.742 1 90.25 92 ALA A C 1
ATOM 699 O O . ALA A 1 92 ? -13.891 -14.797 -16.266 1 90.25 92 ALA A O 1
ATOM 700 N N . PHE A 1 93 ? -11.812 -14.094 -15.75 1 95.38 93 PHE A N 1
ATOM 701 C CA . PHE A 1 93 ? -12.023 -12.836 -16.453 1 95.38 93 PHE A CA 1
ATOM 702 C C . PHE A 1 93 ? -11.977 -13.047 -17.953 1 95.38 93 PHE A C 1
ATOM 704 O O . PHE A 1 93 ? -11.023 -13.625 -18.484 1 95.38 93 PHE A O 1
ATOM 711 N N . GLN A 1 94 ? -12.945 -12.531 -18.672 1 95.44 94 GLN A N 1
ATOM 712 C CA . GLN A 1 94 ? -12.984 -12.562 -20.125 1 95.44 94 GLN A CA 1
ATOM 713 C C . GLN A 1 94 ? -12.125 -11.445 -20.719 1 95.44 94 GLN A C 1
ATOM 715 O O . GLN A 1 94 ? -11.461 -11.648 -21.734 1 95.44 94 GLN A O 1
ATOM 720 N N . GLU A 1 95 ? -12.266 -10.352 -20.188 1 96.25 95 GLU A N 1
ATOM 721 C CA . GLU A 1 95 ? -11.367 -9.227 -20.422 1 96.25 95 GLU A CA 1
ATOM 722 C C . GLU A 1 95 ? -10.492 -8.938 -19.203 1 96.25 95 GLU A C 1
ATOM 724 O O . GLU A 1 95 ? -10.953 -9.047 -18.062 1 96.25 95 GLU A O 1
ATOM 729 N N . TYR A 1 96 ? -9.352 -8.648 -19.516 1 97.12 96 TYR A N 1
ATOM 730 C CA . TYR A 1 96 ? -8.398 -8.461 -18.438 1 97.12 96 TYR A CA 1
ATOM 731 C C . TYR A 1 96 ? -7.285 -7.504 -18.828 1 97.12 96 TYR A C 1
ATOM 733 O O . TYR A 1 96 ? -6.648 -7.688 -19.875 1 97.12 96 TYR A O 1
ATOM 741 N N . ASP A 1 97 ? -7.145 -6.438 -18.016 1 97.81 97 ASP A N 1
ATOM 742 C CA . ASP A 1 97 ? -6.062 -5.477 -18.188 1 97.81 97 ASP A CA 1
ATOM 743 C C . ASP A 1 97 ? -5.301 -5.27 -16.875 1 97.81 97 ASP A C 1
ATOM 745 O O . ASP A 1 97 ? -5.906 -5.191 -15.812 1 97.81 97 ASP A O 1
ATOM 749 N N . PHE A 1 98 ? -4.082 -5.258 -17.016 1 98.44 98 PHE A N 1
ATOM 750 C CA . PHE A 1 98 ? -3.166 -4.992 -15.914 1 98.44 98 PHE A CA 1
ATOM 751 C C . PHE A 1 98 ? -2.275 -3.793 -16.219 1 98.44 98 PHE A C 1
ATOM 753 O O . PHE A 1 98 ? -1.534 -3.805 -17.203 1 98.44 98 PHE A O 1
ATOM 760 N N . THR A 1 99 ? -2.312 -2.734 -15.383 1 98.69 99 THR A N 1
ATOM 761 C CA . THR A 1 99 ? -1.587 -1.495 -15.633 1 98.69 99 THR A CA 1
ATOM 762 C C . THR A 1 99 ? -0.667 -1.159 -14.469 1 98.69 99 THR A C 1
ATOM 764 O O . THR A 1 99 ? -1.099 -1.16 -13.312 1 98.69 99 THR A O 1
ATOM 767 N N . ILE A 1 100 ? 0.579 -0.893 -14.773 1 98.75 100 ILE A N 1
ATOM 768 C CA . ILE A 1 100 ? 1.543 -0.484 -13.758 1 98.75 100 ILE A CA 1
ATOM 769 C C . ILE A 1 100 ? 1.348 0.994 -13.422 1 98.75 100 ILE A C 1
ATOM 771 O O . ILE A 1 100 ? 1.35 1.842 -14.32 1 98.75 100 ILE A O 1
ATOM 775 N N . VAL A 1 101 ? 1.164 1.308 -12.18 1 98.44 101 VAL A N 1
ATOM 776 C CA . VAL A 1 101 ? 1.035 2.686 -11.711 1 98.44 101 VAL A CA 1
ATOM 777 C C . VAL A 1 101 ? 2.404 3.223 -11.305 1 98.44 101 VAL A C 1
ATOM 779 O O . VAL A 1 101 ? 2.799 4.316 -11.719 1 98.44 101 VAL A O 1
ATOM 782 N N . SER A 1 102 ? 3.146 2.482 -10.516 1 98.5 102 SER A N 1
ATOM 783 C CA . SER A 1 102 ? 4.492 2.887 -10.117 1 98.5 102 SER A CA 1
ATOM 784 C C . SER A 1 102 ? 5.324 1.684 -9.688 1 98.5 102 SER A C 1
ATOM 786 O O . SER A 1 102 ? 4.777 0.631 -9.352 1 98.5 102 SER A O 1
ATOM 788 N N . ARG A 1 103 ? 6.621 1.855 -9.742 1 98.69 103 ARG A N 1
ATOM 789 C CA . ARG A 1 103 ? 7.625 0.924 -9.25 1 98.69 103 ARG A CA 1
ATOM 790 C C . ARG A 1 103 ? 8.617 1.628 -8.328 1 98.69 103 ARG A C 1
ATOM 792 O O . ARG A 1 103 ? 9.078 2.729 -8.625 1 98.69 103 ARG A O 1
ATOM 799 N N . THR A 1 104 ? 8.883 1.041 -7.25 1 98.88 104 THR A N 1
ATOM 800 C CA . THR A 1 104 ? 9.938 1.489 -6.348 1 98.88 104 THR A CA 1
ATOM 801 C C . THR A 1 104 ? 10.852 0.33 -5.969 1 98.88 104 THR A C 1
ATOM 803 O O . THR A 1 104 ? 10.422 -0.625 -5.32 1 98.88 104 THR A O 1
ATOM 806 N N . VAL A 1 105 ? 12.141 0.432 -6.34 1 98.81 105 VAL A N 1
ATOM 807 C CA . VAL A 1 105 ? 13.023 -0.716 -6.188 1 98.81 105 VAL A CA 1
ATOM 808 C C . VAL A 1 105 ? 14.297 -0.296 -5.445 1 98.81 105 VAL A C 1
ATOM 810 O O . VAL A 1 105 ? 14.922 0.704 -5.797 1 98.81 105 VAL A O 1
ATOM 813 N N . THR A 1 106 ? 14.602 -0.976 -4.379 1 98.69 106 THR A N 1
ATOM 814 C CA . THR A 1 106 ? 15.852 -0.884 -3.641 1 98.69 106 THR A CA 1
ATOM 815 C C . THR A 1 106 ? 16.516 -2.254 -3.525 1 98.69 106 THR A C 1
ATOM 817 O O . THR A 1 106 ? 16.031 -3.232 -4.102 1 98.69 106 THR A O 1
ATOM 820 N N . SER A 1 107 ? 17.672 -2.236 -2.867 1 98 107 SER A N 1
ATOM 821 C CA . SER A 1 107 ? 18.328 -3.516 -2.621 1 98 107 SER A CA 1
ATOM 822 C C . SER A 1 107 ? 17.562 -4.336 -1.582 1 98 107 SER A C 1
ATOM 824 O O . SER A 1 107 ? 17.719 -5.559 -1.516 1 98 107 SER A O 1
ATOM 826 N N . GLU A 1 108 ? 16.734 -3.73 -0.826 1 9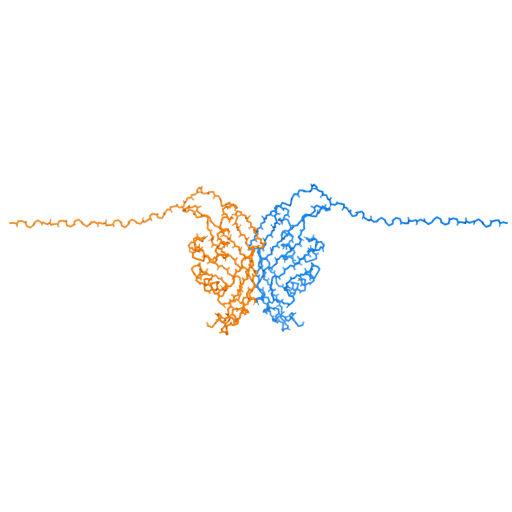7.38 108 GLU A N 1
ATOM 827 C CA . GLU A 1 108 ? 16.016 -4.414 0.251 1 97.38 108 GLU A CA 1
ATOM 828 C C . GLU A 1 108 ? 14.711 -5.02 -0.248 1 97.38 108 GLU A C 1
ATOM 830 O O . GLU A 1 108 ? 14.328 -6.117 0.165 1 97.38 108 GLU A O 1
ATOM 835 N N . ARG A 1 109 ? 14.07 -4.324 -1.103 1 98.75 109 ARG A N 1
ATOM 836 C CA . ARG A 1 109 ? 12.758 -4.773 -1.562 1 98.75 109 ARG A CA 1
ATOM 837 C C . ARG A 1 109 ? 12.344 -4.043 -2.838 1 98.75 109 ARG A C 1
ATOM 839 O O . ARG A 1 109 ? 12.992 -3.074 -3.24 1 98.75 109 ARG A O 1
ATOM 846 N N . ALA A 1 110 ? 11.32 -4.59 -3.496 1 98.88 110 ALA A N 1
ATOM 847 C CA . ALA A 1 110 ? 10.641 -3.943 -4.613 1 98.88 110 ALA A CA 1
ATOM 848 C C . ALA A 1 110 ? 9.156 -3.744 -4.312 1 98.88 110 ALA A C 1
ATOM 850 O O . ALA A 1 110 ? 8.516 -4.613 -3.717 1 98.88 110 ALA A O 1
ATOM 851 N N . ILE A 1 111 ? 8.641 -2.604 -4.68 1 98.94 111 ILE A N 1
ATOM 852 C CA . ILE A 1 111 ? 7.238 -2.273 -4.449 1 98.94 111 ILE A CA 1
ATOM 853 C C . ILE A 1 111 ? 6.566 -1.93 -5.777 1 98.94 111 ILE A C 1
ATOM 855 O O . ILE A 1 111 ? 7.098 -1.142 -6.562 1 98.94 111 ILE A O 1
ATOM 859 N N . LEU A 1 112 ? 5.453 -2.572 -6.035 1 98.94 112 LEU A N 1
ATOM 860 C CA . LEU A 1 112 ? 4.652 -2.373 -7.242 1 98.94 112 LEU A CA 1
ATOM 861 C C . LEU A 1 112 ? 3.279 -1.807 -6.895 1 98.94 112 LEU A C 1
ATOM 863 O O . LEU A 1 112 ? 2.584 -2.34 -6.027 1 98.94 112 LEU A O 1
ATOM 867 N N . GLU A 1 113 ? 2.934 -0.708 -7.414 1 98.88 113 GLU A N 1
ATOM 868 C CA . GLU A 1 113 ? 1.553 -0.242 -7.504 1 98.88 113 GLU A CA 1
ATOM 869 C C . GLU A 1 113 ? 0.948 -0.558 -8.867 1 98.88 113 GLU A C 1
ATOM 871 O O . GLU A 1 113 ? 1.521 -0.212 -9.898 1 98.88 113 GLU A O 1
ATOM 876 N N . ALA A 1 114 ? -0.203 -1.213 -8.867 1 98.81 114 ALA A N 1
ATOM 877 C CA . ALA A 1 114 ? -0.801 -1.613 -10.133 1 98.81 114 ALA A CA 1
ATOM 878 C C . ALA A 1 114 ? -2.324 -1.62 -10.047 1 98.81 114 ALA A C 1
ATOM 880 O O . ALA A 1 114 ? -2.889 -1.735 -8.953 1 98.81 114 ALA A O 1
ATOM 881 N N . THR A 1 115 ? -2.943 -1.429 -11.18 1 98.38 115 THR A N 1
ATOM 882 C CA . THR A 1 115 ? -4.395 -1.519 -11.32 1 98.38 115 THR A CA 1
ATOM 883 C C . THR A 1 115 ? -4.777 -2.705 -12.195 1 98.38 115 THR A C 1
ATOM 885 O O . THR A 1 115 ? -4.129 -2.967 -13.211 1 98.38 115 THR A O 1
ATOM 888 N N . VAL A 1 116 ? -5.793 -3.412 -11.797 1 97.62 116 VAL A N 1
ATOM 889 C CA . VAL A 1 116 ? -6.387 -4.48 -12.594 1 97.62 116 VAL A CA 1
ATOM 890 C C . VAL A 1 116 ? -7.805 -4.09 -13 1 97.62 116 VAL A C 1
ATOM 892 O O . VAL A 1 116 ? -8.555 -3.518 -12.203 1 97.62 116 VAL A O 1
ATOM 895 N N . ARG A 1 117 ? -8.102 -4.328 -14.211 1 97.81 117 ARG A N 1
ATOM 896 C CA . ARG A 1 117 ? -9.477 -4.27 -14.703 1 97.81 117 ARG A CA 1
ATOM 897 C C . ARG A 1 117 ? -9.875 -5.586 -15.367 1 97.81 117 ARG A C 1
ATOM 899 O O . ARG A 1 117 ? -9.164 -6.086 -16.234 1 97.81 117 ARG A O 1
ATOM 906 N N . GLY A 1 118 ? -10.977 -6.121 -14.922 1 97.06 118 GLY A N 1
ATOM 907 C CA . GLY A 1 118 ? -11.492 -7.352 -15.5 1 97.06 118 GLY A CA 1
ATOM 908 C C . GLY A 1 118 ? -13.008 -7.367 -15.609 1 97.06 118 GLY A C 1
ATOM 909 O O . GLY A 1 118 ? -13.695 -6.656 -14.875 1 97.06 118 GLY A O 1
ATOM 910 N N . THR A 1 119 ? -13.461 -8.133 -16.594 1 97 119 THR A N 1
ATOM 911 C CA . THR A 1 119 ? -14.891 -8.375 -16.734 1 97 119 THR A CA 1
ATOM 912 C C . THR A 1 119 ? -15.188 -9.867 -16.766 1 97 119 THR A C 1
ATOM 914 O O . THR A 1 119 ? -14.477 -10.641 -17.406 1 97 119 THR A O 1
ATOM 917 N N . ARG A 1 120 ? -16.188 -10.234 -16.016 1 94.44 120 ARG A N 1
ATOM 918 C CA . ARG A 1 120 ? -16.688 -11.602 -16.062 1 94.44 120 ARG A CA 1
ATOM 919 C C . ARG A 1 120 ? -18.172 -11.656 -15.789 1 94.44 120 ARG A C 1
ATOM 921 O O . ARG A 1 120 ? -18.75 -10.703 -15.25 1 94.44 120 ARG A O 1
ATOM 928 N N . PRO A 1 121 ? -18.859 -12.719 -16.266 1 91.56 121 PRO A N 1
ATOM 929 C CA . PRO A 1 121 ? -20.297 -12.82 -15.977 1 91.56 121 PRO A CA 1
ATOM 930 C C . PRO A 1 121 ? -20.578 -13.211 -14.531 1 91.56 121 PRO A C 1
ATOM 932 O O . PRO A 1 121 ? -19.766 -13.898 -13.898 1 91.56 121 PRO A O 1
ATOM 935 N N . ASP A 1 122 ? -21.672 -12.719 -14.023 1 91.94 122 ASP A N 1
ATOM 936 C CA . ASP A 1 122 ? -22.188 -13.25 -12.766 1 91.94 122 ASP A CA 1
ATOM 937 C C . ASP A 1 122 ? -23 -14.523 -12.992 1 91.94 122 ASP A C 1
ATOM 939 O O . ASP A 1 122 ? -22.938 -15.117 -14.07 1 91.94 122 ASP A O 1
ATOM 943 N N . ASP A 1 123 ? -23.641 -14.938 -11.945 1 89.31 123 ASP A N 1
ATOM 944 C CA . ASP A 1 123 ? -24.375 -16.203 -12.008 1 89.31 123 ASP A CA 1
ATOM 945 C C . ASP A 1 123 ? -25.516 -16.109 -13.016 1 89.31 123 ASP A C 1
ATOM 947 O O . ASP A 1 123 ? -25.953 -17.141 -13.547 1 89.31 123 ASP A O 1
ATOM 951 N N . ASP A 1 124 ? -25.984 -14.93 -13.266 1 92.56 124 ASP A N 1
ATOM 952 C CA . ASP A 1 124 ? -27.094 -14.734 -14.203 1 92.56 124 ASP A CA 1
ATOM 953 C C . ASP A 1 124 ? -26.562 -14.461 -15.617 1 92.56 124 ASP A C 1
ATOM 955 O O . ASP A 1 124 ? -27.344 -14.203 -16.531 1 92.56 124 ASP A O 1
ATOM 959 N N . GLY A 1 125 ? -25.328 -14.445 -15.734 1 92.12 125 GLY A N 1
ATOM 960 C CA . GLY A 1 125 ? -24.719 -14.227 -17.047 1 92.12 125 GLY A CA 1
ATOM 961 C C . GLY A 1 125 ? -24.484 -12.758 -17.344 1 92.12 125 GLY A C 1
ATOM 962 O O . GLY A 1 125 ? -24.062 -12.414 -18.453 1 92.12 125 GLY A O 1
ATOM 963 N N . GLU A 1 126 ? -24.797 -11.875 -16.422 1 94.69 126 GLU A N 1
ATOM 964 C CA . GLU A 1 126 ? -24.594 -10.438 -16.609 1 94.69 126 GLU A CA 1
ATOM 965 C C . GLU A 1 126 ? -23.141 -10.047 -16.359 1 94.69 126 GLU A C 1
ATOM 967 O O . GLU A 1 126 ? -22.516 -10.539 -15.406 1 94.69 126 GLU A O 1
ATOM 972 N N . PRO A 1 127 ? -22.703 -9.18 -17.203 1 94.88 127 PRO A N 1
ATOM 973 C CA . PRO A 1 127 ? -21.312 -8.781 -17.016 1 94.88 127 PRO A CA 1
ATOM 974 C C . PRO A 1 127 ? -21.094 -7.98 -15.742 1 94.88 127 PRO A C 1
ATOM 976 O O . PRO A 1 127 ? -21.859 -7.055 -15.453 1 94.88 127 PRO A O 1
ATOM 979 N N . VAL A 1 128 ? -20.062 -8.375 -15.031 1 96 128 VAL A N 1
ATOM 980 C CA . VAL A 1 128 ? -19.609 -7.652 -13.844 1 96 128 VAL A CA 1
ATOM 981 C C . VAL A 1 128 ? -18.188 -7.152 -14.062 1 96 128 VAL A C 1
ATOM 983 O O . VAL A 1 128 ? -17.328 -7.895 -14.555 1 96 128 VAL A O 1
ATOM 986 N N . VAL A 1 129 ? -17.938 -5.863 -13.734 1 96.75 129 VAL A N 1
ATOM 987 C CA . VAL A 1 129 ? -16.625 -5.254 -13.898 1 96.75 129 VAL A CA 1
ATOM 988 C C . VAL A 1 129 ? -15.922 -5.184 -12.547 1 96.75 129 VAL A C 1
ATOM 990 O O . VAL A 1 129 ? -16.531 -4.82 -11.539 1 96.75 129 VAL A O 1
ATOM 993 N N . TYR A 1 130 ? -14.711 -5.633 -12.539 1 96.25 130 TYR A N 1
ATOM 994 C CA . TYR A 1 130 ? -13.82 -5.523 -11.383 1 96.25 130 TYR A CA 1
ATOM 995 C C . TYR A 1 130 ? -12.703 -4.523 -11.648 1 96.25 130 TYR A C 1
ATOM 997 O O . TYR A 1 130 ? -11.945 -4.668 -12.617 1 96.25 130 TYR A O 1
ATOM 1005 N N . ARG A 1 131 ? -12.633 -3.443 -10.867 1 96.56 131 ARG A N 1
ATOM 1006 C CA . ARG A 1 131 ? -11.531 -2.484 -10.883 1 96.56 131 ARG A CA 1
ATOM 1007 C C . ARG A 1 131 ? -10.859 -2.395 -9.516 1 96.56 131 ARG A C 1
ATOM 1009 O O . ARG A 1 131 ? -11.516 -2.084 -8.523 1 96.56 131 ARG A O 1
ATOM 1016 N N . GLN A 1 132 ? -9.617 -2.723 -9.562 1 96.69 132 GLN A N 1
ATOM 1017 C CA . GLN A 1 132 ? -8.883 -2.771 -8.305 1 96.69 132 GLN A CA 1
ATOM 1018 C C . GLN A 1 132 ? -7.477 -2.207 -8.461 1 96.69 132 GLN A C 1
ATOM 1020 O O . GLN A 1 132 ? -6.812 -2.463 -9.469 1 96.69 132 GLN A O 1
ATOM 1025 N N . THR A 1 133 ? -7.094 -1.336 -7.539 1 97.62 133 THR A N 1
ATOM 1026 C CA . THR A 1 133 ? -5.699 -0.935 -7.402 1 97.62 133 THR A CA 1
ATOM 1027 C C . THR A 1 133 ? -5.07 -1.581 -6.172 1 97.62 133 THR A C 1
ATOM 1029 O O . THR A 1 133 ? -5.715 -1.693 -5.125 1 97.62 133 THR A O 1
ATOM 1032 N N . ALA A 1 134 ? -3.863 -2.059 -6.293 1 98.31 134 ALA A N 1
ATOM 1033 C CA . ALA A 1 134 ? -3.174 -2.693 -5.172 1 98.31 134 ALA A CA 1
ATOM 1034 C C . ALA A 1 134 ? -1.708 -2.275 -5.121 1 98.31 134 ALA A C 1
ATOM 1036 O O . ALA A 1 134 ? -1.151 -1.815 -6.121 1 98.31 134 ALA A O 1
ATOM 1037 N N . VAL A 1 135 ? -1.163 -2.33 -3.955 1 98.88 135 VAL A N 1
ATOM 1038 C CA . VAL A 1 135 ? 0.278 -2.252 -3.74 1 98.88 135 VAL A CA 1
ATOM 1039 C C . VAL A 1 135 ? 0.814 -3.623 -3.336 1 98.88 135 VAL A C 1
ATOM 1041 O O . VAL A 1 135 ? 0.255 -4.281 -2.457 1 98.88 135 VAL A O 1
ATOM 1044 N N . LEU A 1 136 ? 1.84 -4.102 -3.994 1 98.94 136 LEU A N 1
ATOM 1045 C CA . LEU A 1 136 ? 2.57 -5.316 -3.652 1 98.94 136 LEU A CA 1
ATOM 1046 C C . LEU A 1 136 ? 3.979 -4.984 -3.164 1 98.94 136 LEU A C 1
ATOM 1048 O O . LEU A 1 136 ? 4.746 -4.328 -3.871 1 98.94 136 LEU A O 1
ATOM 1052 N N . ILE A 1 137 ? 4.289 -5.363 -1.968 1 98.94 137 ILE A N 1
ATOM 1053 C CA . ILE A 1 137 ? 5.621 -5.215 -1.397 1 98.94 137 ILE A CA 1
ATOM 1054 C C . ILE A 1 137 ? 6.352 -6.555 -1.436 1 98.94 137 ILE A C 1
ATOM 1056 O O . ILE A 1 137 ? 5.934 -7.516 -0.787 1 98.94 137 ILE A O 1
ATOM 1060 N N . LEU A 1 138 ? 7.426 -6.633 -2.197 1 98.94 138 LEU A N 1
ATOM 1061 C CA . LEU A 1 138 ? 8.227 -7.836 -2.361 1 98.94 138 LEU A CA 1
ATOM 1062 C C . LEU A 1 138 ? 9.469 -7.789 -1.473 1 98.94 138 LEU A C 1
ATOM 1064 O O . LEU A 1 138 ? 10.461 -7.141 -1.815 1 98.94 138 LEU A O 1
ATOM 1068 N N . ASN A 1 139 ? 9.414 -8.492 -0.368 1 98.88 139 ASN A N 1
ATOM 1069 C CA . ASN A 1 139 ? 10.609 -8.664 0.456 1 98.88 139 ASN A CA 1
ATOM 1070 C C . ASN A 1 139 ? 11.43 -9.859 0.003 1 98.88 139 ASN A C 1
ATOM 1072 O O . ASN A 1 139 ? 10.984 -11.008 0.098 1 98.88 139 ASN A O 1
ATOM 1076 N N . THR A 1 140 ? 12.648 -9.547 -0.439 1 98.81 140 THR A N 1
ATOM 1077 C CA . THR A 1 140 ? 13.438 -10.578 -1.104 1 98.81 140 THR A CA 1
ATOM 1078 C C . THR A 1 140 ? 14.633 -10.984 -0.243 1 98.81 140 THR A C 1
ATOM 1080 O O . THR A 1 140 ? 15.031 -10.25 0.661 1 98.81 140 THR A O 1
ATOM 1083 N N . VAL A 1 141 ? 15.109 -12.164 -0.511 1 98 141 VAL A N 1
ATOM 1084 C CA . VAL A 1 141 ? 16.328 -12.68 0.095 1 98 141 VAL A CA 1
ATOM 1085 C C . VAL A 1 141 ? 17.172 -13.398 -0.961 1 98 141 VAL A C 1
ATOM 1087 O O . VAL A 1 141 ? 16.641 -13.836 -1.989 1 98 141 VAL A O 1
ATOM 1090 N N . ARG A 1 142 ? 18.391 -13.453 -0.727 1 97.44 142 ARG A N 1
ATOM 1091 C CA . ARG A 1 142 ? 19.281 -14.297 -1.51 1 97.44 142 ARG A CA 1
ATOM 1092 C C . ARG A 1 142 ? 19.438 -15.68 -0.872 1 97.44 142 ARG A C 1
ATOM 1094 O O . ARG A 1 142 ? 19.781 -15.789 0.307 1 97.44 142 ARG A O 1
ATOM 1101 N N . ASP A 1 143 ? 19.109 -16.656 -1.65 1 93.25 143 ASP A N 1
ATOM 1102 C CA . ASP A 1 143 ? 19.297 -18.031 -1.184 1 93.25 143 ASP A CA 1
ATOM 1103 C C . ASP A 1 143 ? 20.766 -18.328 -0.949 1 93.25 143 ASP A C 1
ATOM 1105 O O . ASP A 1 143 ? 21.594 -18.188 -1.859 1 93.25 143 ASP A O 1
ATOM 1109 N N . PRO A 1 144 ? 21.078 -18.766 0.209 1 91.31 144 PRO A N 1
ATOM 1110 C CA . PRO A 1 144 ? 22.5 -18.984 0.5 1 91.31 144 PRO A CA 1
ATOM 1111 C C . PRO A 1 144 ? 23.047 -20.25 -0.164 1 91.31 144 PRO A C 1
ATOM 1113 O O . PRO A 1 144 ? 24.266 -20.453 -0.182 1 91.31 144 PRO A O 1
ATOM 1116 N N . VAL A 1 145 ? 22.156 -21.047 -0.665 1 90.19 145 VAL A N 1
ATOM 1117 C CA . VAL A 1 145 ? 22.594 -22.297 -1.264 1 90.19 145 VAL A CA 1
ATOM 1118 C C . VAL A 1 145 ? 22.859 -22.094 -2.754 1 90.19 145 VAL A C 1
ATOM 1120 O O . VAL A 1 145 ? 23.953 -22.359 -3.236 1 90.19 145 VAL A O 1
ATOM 1123 N N . ASP A 1 146 ? 21.953 -21.484 -3.438 1 92.75 146 ASP A N 1
ATOM 1124 C CA . ASP A 1 146 ? 22.141 -21.391 -4.883 1 92.75 146 ASP A CA 1
ATOM 1125 C C . ASP A 1 146 ? 22.406 -19.953 -5.316 1 92.75 146 ASP A C 1
ATOM 1127 O O . ASP A 1 146 ? 22.641 -19.688 -6.496 1 92.75 146 ASP A O 1
ATOM 1131 N N . GLY A 1 147 ? 22.266 -19.031 -4.418 1 95 147 GLY A N 1
ATOM 1132 C CA . GLY A 1 147 ? 22.641 -17.656 -4.676 1 95 147 GLY A CA 1
ATOM 1133 C C . GLY A 1 147 ? 21.578 -16.859 -5.398 1 95 147 GLY A C 1
ATOM 1134 O O . GLY A 1 147 ? 21.75 -15.672 -5.672 1 95 147 GLY A O 1
ATOM 1135 N N . ARG A 1 148 ? 20.484 -17.453 -5.648 1 96.31 148 ARG A N 1
ATOM 1136 C CA . ARG A 1 148 ? 19.406 -16.766 -6.355 1 96.31 148 ARG A CA 1
ATOM 1137 C C . ARG A 1 148 ? 18.609 -15.891 -5.406 1 96.31 148 ARG A C 1
ATOM 1139 O O . ARG A 1 148 ? 18.484 -16.203 -4.215 1 96.31 148 ARG A O 1
ATOM 1146 N N . VAL A 1 149 ? 18.109 -14.812 -5.941 1 98.5 149 VAL A N 1
ATOM 1147 C CA . VAL A 1 149 ? 17.219 -13.938 -5.191 1 98.5 149 VAL A CA 1
ATOM 1148 C C . VAL A 1 149 ? 15.773 -14.383 -5.383 1 98.5 149 VAL A C 1
ATOM 1150 O O . VAL A 1 149 ? 15.359 -14.688 -6.504 1 98.5 149 VAL A O 1
ATOM 1153 N N . ARG A 1 150 ? 15.023 -14.523 -4.293 1 98.69 150 ARG A N 1
ATOM 1154 C CA . ARG A 1 150 ? 13.617 -14.906 -4.309 1 98.69 150 ARG A CA 1
ATOM 1155 C C . ARG A 1 150 ? 12.812 -14.094 -3.301 1 98.69 150 ARG A C 1
ATOM 1157 O O . ARG A 1 150 ? 13.383 -13.477 -2.396 1 98.69 150 ARG A O 1
ATOM 1164 N N . ILE A 1 151 ? 11.539 -14.062 -3.494 1 98.88 151 ILE A N 1
ATOM 1165 C CA . ILE A 1 151 ? 10.648 -13.391 -2.559 1 98.88 151 ILE A CA 1
ATOM 1166 C C . ILE A 1 151 ? 10.445 -14.258 -1.318 1 98.88 151 ILE A C 1
ATOM 1168 O O . ILE A 1 151 ? 10.055 -15.43 -1.427 1 98.88 151 ILE A O 1
ATOM 1172 N N . LYS A 1 152 ? 10.773 -13.742 -0.149 1 98.75 152 LYS A N 1
ATOM 1173 C CA . LYS A 1 152 ? 10.5 -14.422 1.116 1 98.75 152 LYS A CA 1
ATOM 1174 C C . LYS A 1 152 ? 9.094 -14.102 1.621 1 98.75 152 LYS A C 1
ATOM 1176 O O . LYS A 1 152 ? 8.414 -14.977 2.162 1 98.75 152 LYS A O 1
ATOM 1181 N N . VAL A 1 153 ? 8.672 -12.867 1.494 1 98.69 153 VAL A N 1
ATOM 1182 C CA . VAL A 1 153 ? 7.328 -12.422 1.862 1 98.69 153 VAL A CA 1
ATOM 1183 C C . VAL A 1 153 ? 6.82 -11.406 0.843 1 98.69 153 VAL A C 1
ATOM 1185 O O . VAL A 1 153 ? 7.535 -10.453 0.496 1 98.69 153 VAL A O 1
ATOM 1188 N N . LEU A 1 154 ? 5.695 -11.648 0.315 1 98.88 154 LEU A N 1
ATOM 1189 C CA . LEU A 1 154 ? 4.957 -10.641 -0.433 1 98.88 154 LEU A CA 1
ATOM 1190 C C . LEU A 1 154 ? 3.764 -10.133 0.371 1 98.88 154 LEU A C 1
ATOM 1192 O O . LEU A 1 154 ? 3.006 -10.922 0.932 1 98.88 154 LEU A O 1
ATOM 1196 N N . ARG A 1 155 ? 3.67 -8.82 0.526 1 98.88 155 ARG A N 1
ATOM 1197 C CA . ARG A 1 155 ? 2.549 -8.18 1.205 1 98.88 155 ARG A CA 1
ATOM 1198 C C . ARG A 1 155 ? 1.688 -7.395 0.221 1 98.88 155 ARG A C 1
ATOM 1200 O O . ARG 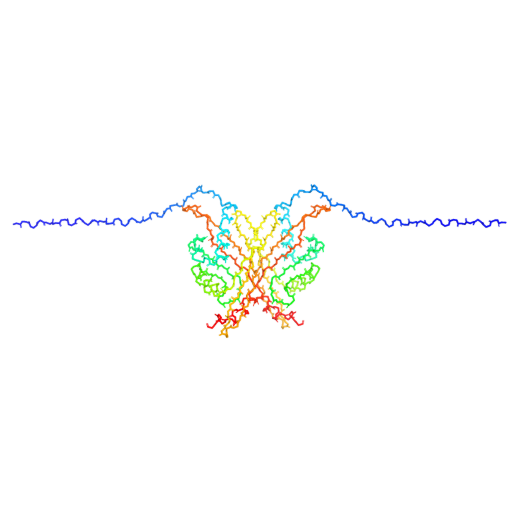A 1 155 ? 2.201 -6.566 -0.537 1 98.88 155 ARG A O 1
ATOM 1207 N N . GLU A 1 156 ? 0.424 -7.645 0.249 1 98.75 156 GLU A N 1
ATOM 1208 C CA . GLU A 1 156 ? -0.511 -6.984 -0.657 1 98.75 156 GLU A CA 1
ATOM 1209 C C . GLU A 1 156 ? -1.494 -6.105 0.11 1 98.75 156 GLU A C 1
ATOM 1211 O O . GLU A 1 156 ? -2.09 -6.543 1.097 1 98.75 156 GLU A O 1
ATOM 1216 N N . TYR A 1 157 ? -1.631 -4.891 -0.294 1 98.44 157 TYR A N 1
ATOM 1217 C CA . TYR A 1 157 ? -2.619 -3.922 0.166 1 98.44 157 TYR A CA 1
AT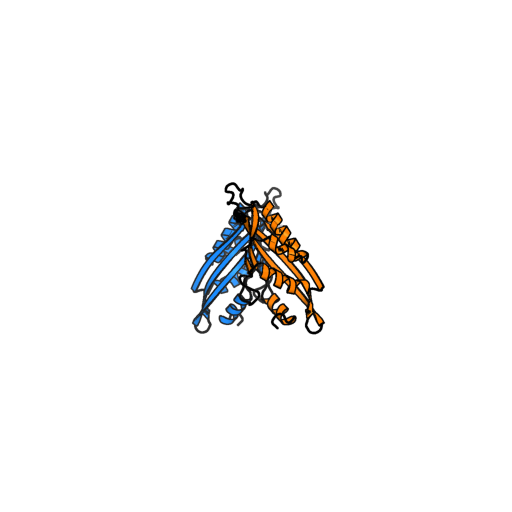OM 1218 C C . TYR A 1 157 ? -3.59 -3.561 -0.953 1 98.44 157 TYR A C 1
ATOM 1220 O O . TYR A 1 157 ? -3.176 -3.072 -2.008 1 98.44 157 TYR A O 1
ATOM 1228 N N . LEU A 1 158 ? -4.852 -3.793 -0.771 1 97.38 158 LEU A N 1
ATOM 1229 C CA . LEU A 1 158 ? -5.871 -3.498 -1.773 1 97.38 158 LEU A CA 1
ATOM 1230 C C . LEU A 1 158 ? -7.176 -3.072 -1.113 1 97.38 158 LEU A C 1
ATOM 1232 O O . LEU A 1 158 ? -7.297 -3.105 0.114 1 97.38 158 LEU A O 1
ATOM 1236 N N . ASP A 1 159 ? -8.133 -2.576 -1.915 1 96.06 159 ASP A N 1
ATOM 1237 C CA . ASP A 1 159 ? -9.453 -2.174 -1.424 1 96.06 159 ASP A CA 1
ATOM 1238 C C . ASP A 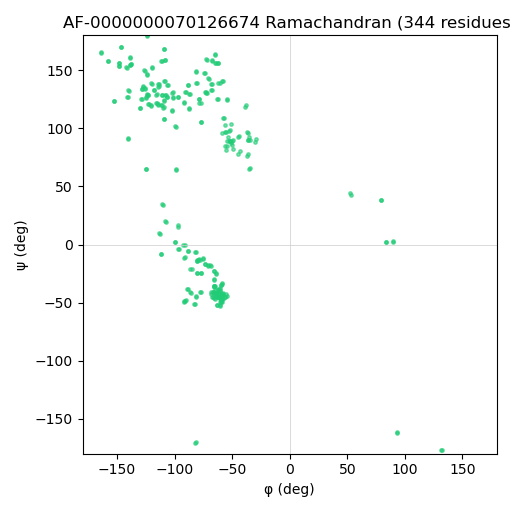1 159 ? -10.336 -3.389 -1.171 1 96.06 159 ASP A C 1
ATOM 1240 O O . ASP A 1 159 ? -10.984 -3.896 -2.092 1 96.06 159 ASP A O 1
ATOM 1244 N N . LEU A 1 160 ? -10.516 -3.707 0.085 1 93.88 160 LEU A N 1
ATOM 1245 C CA . LEU A 1 160 ? -11.258 -4.906 0.448 1 93.88 160 LEU A CA 1
ATOM 1246 C C . LEU A 1 160 ? -12.758 -4.68 0.292 1 93.88 160 LEU A C 1
ATOM 1248 O O . LEU A 1 160 ? -13.523 -5.637 0.153 1 93.88 160 LEU A O 1
ATOM 1252 N N . VAL A 1 161 ? -13.148 -3.438 0.373 1 92.81 161 VAL A N 1
ATOM 1253 C CA . VAL A 1 161 ? -14.562 -3.143 0.156 1 92.81 161 VAL A CA 1
ATOM 1254 C C . VAL A 1 161 ? -14.938 -3.469 -1.286 1 92.81 161 VAL A C 1
ATOM 1256 O O . VAL A 1 161 ? -15.938 -4.148 -1.532 1 92.81 161 VAL A O 1
ATOM 1259 N N . THR A 1 162 ? -14.117 -3.027 -2.209 1 93.56 162 THR A N 1
ATOM 1260 C CA . THR A 1 162 ? -14.312 -3.346 -3.617 1 93.56 162 THR A CA 1
ATOM 1261 C C . THR A 1 162 ? -14.25 -4.855 -3.846 1 93.56 162 THR A C 1
ATOM 1263 O O . THR A 1 162 ? -15.086 -5.418 -4.555 1 93.56 162 THR A O 1
ATOM 1266 N N . LEU A 1 163 ? -13.289 -5.504 -3.24 1 93.31 163 LEU A N 1
ATOM 1267 C CA . LEU A 1 163 ? -13.148 -6.949 -3.398 1 93.31 163 LEU A CA 1
ATOM 1268 C C . LEU A 1 163 ? -14.375 -7.676 -2.865 1 93.31 163 LEU A C 1
ATOM 1270 O O . LEU A 1 163 ? -14.883 -8.602 -3.504 1 93.31 163 LEU A O 1
ATOM 1274 N N . GLN A 1 164 ? -14.805 -7.262 -1.708 1 91.75 164 GLN A N 1
ATOM 1275 C CA . GLN A 1 164 ? -15.969 -7.895 -1.087 1 91.75 164 GLN A CA 1
ATOM 1276 C C . GLN A 1 164 ? -17.203 -7.762 -1.972 1 91.75 164 GLN A C 1
ATOM 1278 O O . GLN A 1 164 ? -17.922 -8.742 -2.184 1 91.75 164 GLN A O 1
ATOM 1283 N N . LYS A 1 165 ? -17.469 -6.551 -2.436 1 91.75 165 LYS A N 1
ATOM 1284 C CA . LYS A 1 165 ? -18.609 -6.309 -3.307 1 91.75 165 LYS A CA 1
ATOM 1285 C C . LYS A 1 165 ? -18.562 -7.191 -4.551 1 91.75 165 LYS A C 1
ATOM 1287 O O . LYS A 1 165 ? -19.562 -7.789 -4.941 1 91.75 165 LYS A O 1
ATOM 1292 N N . PHE A 1 166 ? -17.422 -7.254 -5.129 1 93.75 166 PHE A N 1
ATOM 1293 C CA . PHE A 1 166 ? -17.234 -8.062 -6.324 1 93.75 166 PHE A CA 1
ATOM 1294 C C . PHE A 1 166 ? -17.469 -9.539 -6.02 1 93.75 166 PHE A C 1
ATOM 1296 O O . PHE A 1 166 ? -18.156 -10.234 -6.762 1 93.75 166 PHE A O 1
ATOM 1303 N N . ALA A 1 167 ? -16.828 -10.062 -5.023 1 91.62 167 ALA A N 1
ATOM 1304 C CA . ALA A 1 167 ? -16.938 -11.461 -4.629 1 91.62 167 ALA A CA 1
ATOM 1305 C C . ALA A 1 167 ? -18.391 -11.852 -4.395 1 91.62 167 ALA A C 1
ATOM 1307 O O . ALA A 1 167 ? -18.812 -12.945 -4.785 1 91.62 167 ALA A O 1
ATOM 1308 N N . GLU A 1 168 ? -19.125 -11.008 -3.721 1 91.56 168 GLU A N 1
ATOM 1309 C CA . GLU A 1 168 ? -20.547 -11.242 -3.479 1 91.56 168 GLU A CA 1
ATOM 1310 C C . GLU A 1 168 ? -21.328 -11.289 -4.785 1 91.56 168 GLU A C 1
ATOM 1312 O O . GLU A 1 168 ? -22.172 -12.164 -4.98 1 91.56 168 GLU A O 1
ATOM 1317 N N . GLU A 1 169 ? -21 -10.375 -5.625 1 93.06 169 GLU A N 1
ATOM 1318 C CA . GLU A 1 169 ? -21.734 -10.25 -6.887 1 93.06 169 GLU A CA 1
ATOM 1319 C C . GLU A 1 169 ? -21.516 -11.477 -7.773 1 93.06 169 GLU A C 1
ATOM 1321 O O . GLU A 1 169 ? -22.438 -11.906 -8.477 1 93.06 169 GLU A O 1
ATOM 1326 N N . VAL A 1 170 ? -20.359 -12.039 -7.773 1 92 170 VAL A N 1
ATOM 1327 C CA . VAL A 1 170 ? -20.062 -13.141 -8.688 1 92 170 VAL A CA 1
ATOM 1328 C C . VAL A 1 170 ? -20.188 -14.469 -7.945 1 92 170 VAL A C 1
ATOM 1330 O O . VAL A 1 170 ? -19.812 -15.516 -8.477 1 92 170 VAL A O 1
ATOM 1333 N N . GLY A 1 171 ? -20.547 -14.547 -6.738 1 86.38 171 GLY A N 1
ATOM 1334 C CA . GLY A 1 171 ? -20.859 -15.758 -5.992 1 86.38 171 GLY A CA 1
ATOM 1335 C C . GLY A 1 171 ? -19.609 -16.484 -5.516 1 86.38 171 GLY A C 1
ATOM 1336 O O . GLY A 1 171 ? -19.562 -17.719 -5.539 1 86.38 171 GLY A O 1
ATOM 1337 N N . MET A 1 172 ? -18.547 -15.789 -5.086 1 82.69 172 MET A N 1
ATOM 1338 C CA . MET A 1 172 ? -17.312 -16.422 -4.652 1 82.69 172 MET A CA 1
ATOM 1339 C C . MET A 1 172 ? -17.438 -16.953 -3.23 1 82.69 172 MET A C 1
ATOM 1341 O O . MET A 1 172 ? -16.625 -17.766 -2.789 1 82.69 172 MET A O 1
ATOM 1345 N N . PHE A 1 173 ? -18.438 -16.594 -2.496 1 75.31 173 PHE A N 1
ATOM 1346 C CA . PHE A 1 173 ? -18.625 -17.062 -1.131 1 75.31 173 PHE A CA 1
ATOM 1347 C C . PHE A 1 173 ? -19.594 -18.234 -1.096 1 75.31 173 PHE A C 1
ATOM 1349 O O . PHE A 1 173 ? -19.828 -18.812 -0.036 1 75.31 173 PHE A O 1
ATOM 1356 N N . ASP A 1 174 ? -20.109 -18.547 -2.197 1 68 174 ASP A N 1
ATOM 1357 C CA . ASP A 1 174 ? -21.078 -19.625 -2.271 1 68 174 ASP A CA 1
ATOM 1358 C C . ASP A 1 174 ? -20.406 -20.969 -2.525 1 68 174 ASP A C 1
ATOM 1360 O O . ASP A 1 174 ? -19.359 -21.031 -3.176 1 68 174 ASP A O 1
ATOM 1364 N N . MET B 1 1 ? -4.062 87.938 -2.139 1 35.41 1 MET B N 1
ATOM 1365 C CA . MET B 1 1 ? -3.592 86.688 -1.553 1 35.41 1 MET B CA 1
ATOM 1366 C C . MET B 1 1 ? -3.896 85.5 -2.471 1 35.41 1 MET B C 1
ATOM 1368 O O . MET B 1 1 ? -5.059 85.25 -2.791 1 35.41 1 MET B O 1
ATOM 1372 N N . LYS B 1 2 ? -2.953 85.188 -3.414 1 48.41 2 LYS B N 1
ATOM 1373 C CA . LYS B 1 2 ? -3.002 84.125 -4.457 1 48.41 2 LYS B CA 1
ATOM 1374 C C . LYS B 1 2 ? -3.186 82.75 -3.852 1 48.41 2 LYS B C 1
ATOM 1376 O O . LYS B 1 2 ? -2.508 82.375 -2.889 1 48.41 2 LYS B O 1
ATOM 1381 N N . PRO B 1 3 ? -4.383 82.125 -4.023 1 49.22 3 PRO B N 1
ATOM 1382 C CA . PRO B 1 3 ? -4.59 80.75 -3.523 1 49.22 3 PRO B CA 1
ATOM 1383 C C . PRO B 1 3 ? -3.525 79.812 -4.012 1 49.22 3 PRO B C 1
ATOM 1385 O O . PRO B 1 3 ? -3.137 79.812 -5.184 1 49.22 3 PRO B O 1
ATOM 1388 N N . THR B 1 4 ? -2.447 79.5 -3.24 1 45.03 4 THR B N 1
ATOM 1389 C CA . THR B 1 4 ? -1.437 78.5 -3.57 1 45.03 4 THR B CA 1
ATOM 1390 C C . THR B 1 4 ? -2.08 77.125 -3.807 1 45.03 4 THR B C 1
ATOM 1392 O O . THR B 1 4 ? -2.846 76.625 -2.971 1 45.03 4 THR B O 1
ATOM 1395 N N . SER B 1 5 ? -2.229 76.688 -5.055 1 44.03 5 SER B N 1
ATOM 1396 C CA . SER B 1 5 ? -2.613 75.312 -5.539 1 44.03 5 SER B CA 1
ATOM 1397 C C . SER B 1 5 ? -1.785 74.25 -4.879 1 44.03 5 SER B C 1
ATOM 1399 O O . SER B 1 5 ? -0.557 74.25 -4.988 1 44.03 5 SER B O 1
ATOM 1401 N N . ILE B 1 6 ? -2.18 73.688 -3.746 1 38.41 6 ILE B N 1
ATOM 1402 C CA . ILE B 1 6 ? -1.549 72.562 -3.123 1 38.41 6 ILE B CA 1
ATOM 1403 C C . ILE B 1 6 ? -1.558 71.375 -4.094 1 38.41 6 ILE B C 1
ATOM 1405 O O . ILE B 1 6 ? -2.621 70.938 -4.531 1 38.41 6 ILE B O 1
ATOM 1409 N N . LEU B 1 7 ? -0.506 71.062 -4.898 1 40.72 7 LEU B N 1
ATOM 1410 C CA . LEU B 1 7 ? -0.265 69.875 -5.668 1 40.72 7 LEU B CA 1
ATOM 1411 C C . LEU B 1 7 ? -0.302 68.625 -4.766 1 40.72 7 LEU B C 1
ATOM 1413 O O . LEU B 1 7 ? 0.527 68.5 -3.865 1 40.72 7 LEU B O 1
ATOM 1417 N N . ALA B 1 8 ? -1.48 68.125 -4.543 1 41.53 8 ALA B N 1
ATOM 1418 C CA . ALA B 1 8 ? -1.547 66.75 -3.918 1 41.53 8 ALA B CA 1
ATOM 1419 C C . ALA B 1 8 ? -0.757 65.75 -4.723 1 41.53 8 ALA B C 1
ATOM 1421 O O . ALA B 1 8 ? -1.081 65.5 -5.883 1 41.53 8 ALA B O 1
ATOM 1422 N N . ALA B 1 9 ? 0.562 65.625 -4.508 1 39.91 9 ALA B N 1
ATOM 1423 C CA . ALA B 1 9 ? 1.301 64.438 -5.055 1 39.91 9 ALA B CA 1
ATOM 1424 C C . ALA B 1 9 ? 0.644 63.156 -4.664 1 39.91 9 ALA B C 1
ATOM 1426 O O . ALA B 1 9 ? 0.438 62.875 -3.477 1 39.91 9 ALA B O 1
ATOM 1427 N N . ALA B 1 10 ? -0.179 62.531 -5.531 1 40.47 10 ALA B N 1
ATOM 1428 C CA . ALA B 1 10 ? -0.656 61.156 -5.383 1 40.47 10 ALA B CA 1
ATOM 1429 C C . ALA B 1 10 ? 0.51 60.188 -5.219 1 40.47 10 ALA B C 1
ATOM 1431 O O . ALA B 1 10 ? 1.352 60.062 -6.113 1 40.47 10 ALA B O 1
ATOM 1432 N N . LEU B 1 11 ? 0.993 59.906 -4.039 1 37.47 11 LEU B N 1
ATOM 1433 C CA . LEU B 1 11 ? 1.888 58.781 -3.814 1 37.47 11 LEU B CA 1
ATOM 1434 C C . LEU B 1 11 ? 1.291 57.469 -4.379 1 37.47 11 LEU B C 1
ATOM 1436 O O . LEU B 1 11 ? 0.241 57.031 -3.916 1 37.47 11 LEU B O 1
ATOM 1440 N N . VAL B 1 12 ? 1.512 57.094 -5.637 1 38.31 12 VAL B N 1
ATOM 1441 C CA . VAL B 1 12 ? 1.278 55.75 -6.145 1 38.31 12 VAL B CA 1
ATOM 1442 C C . VAL B 1 12 ? 1.939 54.75 -5.223 1 38.31 12 VAL B C 1
ATOM 1444 O O . VAL B 1 12 ? 3.164 54.719 -5.07 1 38.31 12 VAL B O 1
ATOM 1447 N N . LEU B 1 13 ? 1.325 54.312 -4.16 1 39.66 13 LEU B N 1
ATOM 1448 C CA . LEU B 1 13 ? 1.764 53.094 -3.479 1 39.66 13 LEU B CA 1
ATOM 1449 C C . LEU B 1 13 ? 2.051 52 -4.477 1 39.66 13 LEU B C 1
ATOM 1451 O O . LEU B 1 13 ? 1.173 51.594 -5.254 1 39.66 13 LEU B O 1
ATOM 1455 N N . ALA B 1 14 ? 3.256 51.812 -4.977 1 41.47 14 ALA B N 1
ATOM 1456 C CA . ALA B 1 14 ? 3.717 50.594 -5.66 1 41.47 14 ALA B CA 1
ATOM 1457 C C . ALA B 1 14 ? 3.268 49.344 -4.926 1 41.47 14 ALA B C 1
ATOM 1459 O O . ALA B 1 14 ? 3.654 49.125 -3.775 1 41.47 14 ALA B O 1
ATOM 1460 N N . SER B 1 15 ? 2.07 48.938 -5.109 1 44.25 15 SER B N 1
ATOM 1461 C CA . SER B 1 15 ? 1.816 47.562 -4.73 1 44.25 15 SER B CA 1
ATOM 1462 C C . SER B 1 15 ? 3.006 46.688 -5.07 1 44.25 15 SER B C 1
ATOM 1464 O O . SER B 1 15 ? 3.379 46.531 -6.238 1 44.25 15 SER B O 1
ATOM 1466 N N . GLY B 1 16 ? 4.109 46.656 -4.391 1 41.28 16 GLY B N 1
ATOM 1467 C CA . GLY B 1 16 ? 5.141 45.625 -4.539 1 41.28 16 GLY B CA 1
ATOM 1468 C C . GLY B 1 16 ? 4.582 44.25 -4.859 1 41.28 16 GLY B C 1
ATOM 1469 O O . GLY B 1 16 ? 4.031 43.594 -3.982 1 41.28 16 GLY B O 1
ATOM 1470 N N . ALA B 1 17 ? 3.979 44.031 -5.969 1 45.69 17 ALA B N 1
ATOM 1471 C CA . ALA B 1 17 ? 3.785 42.625 -6.367 1 45.69 17 ALA B CA 1
ATOM 1472 C C . ALA B 1 17 ? 4.988 41.781 -5.973 1 45.69 17 ALA B C 1
ATOM 1474 O O . ALA B 1 17 ? 6.125 42.094 -6.32 1 45.69 17 ALA B O 1
ATOM 1475 N N . ALA B 1 18 ? 5.02 41.094 -4.895 1 50.38 18 ALA B N 1
ATOM 1476 C CA . ALA B 1 18 ? 6.02 40.062 -4.641 1 50.38 18 ALA B CA 1
ATOM 1477 C C . ALA B 1 18 ? 6.48 39.406 -5.941 1 50.38 18 ALA B C 1
ATOM 1479 O O . ALA B 1 18 ? 5.664 38.875 -6.684 1 50.38 18 ALA B O 1
ATOM 1480 N N . ALA B 1 19 ? 7.352 39.75 -6.633 1 51.34 19 ALA B N 1
ATOM 1481 C CA . ALA B 1 19 ? 7.918 39.125 -7.836 1 51.34 19 ALA B CA 1
ATOM 1482 C C . ALA B 1 19 ? 7.91 37.625 -7.738 1 51.34 19 ALA B C 1
ATOM 1484 O O . ALA B 1 19 ? 8.438 37.031 -6.785 1 51.34 19 ALA B O 1
ATOM 1485 N N . ALA B 1 20 ? 6.84 36.969 -8.234 1 60.03 20 ALA B N 1
ATOM 1486 C CA . ALA B 1 20 ? 6.875 35.531 -8.328 1 60.03 20 ALA B CA 1
ATOM 1487 C C . ALA B 1 20 ? 8.273 35.031 -8.695 1 60.03 20 ALA B C 1
ATOM 1489 O O . ALA B 1 20 ? 8.82 35.406 -9.727 1 60.03 20 ALA B O 1
ATOM 1490 N N . ALA B 1 21 ? 9.062 34.781 -7.664 1 71.06 21 ALA B N 1
ATOM 1491 C CA . ALA B 1 21 ? 10.406 34.25 -7.918 1 71.06 21 ALA B CA 1
ATOM 1492 C C . ALA B 1 21 ? 10.391 33.25 -9.07 1 71.06 21 ALA B C 1
ATOM 1494 O O . ALA B 1 21 ? 9.461 32.469 -9.195 1 71.06 21 ALA B O 1
ATOM 1495 N N . LEU B 1 22 ? 11.07 33.469 -10.07 1 71.19 22 LEU B N 1
ATOM 1496 C CA . LEU B 1 22 ? 11.172 32.656 -11.273 1 71.19 22 LEU B CA 1
ATOM 1497 C C . LEU B 1 22 ? 11.75 31.281 -10.953 1 71.19 22 LEU B C 1
ATOM 1499 O O . LEU B 1 22 ? 12.617 31.156 -10.078 1 71.19 22 LEU B O 1
ATOM 1503 N N . PRO B 1 23 ? 11.242 30.219 -11.531 1 78.38 23 PRO B N 1
ATOM 1504 C CA . PRO B 1 23 ? 11.789 28.875 -11.352 1 78.38 23 PRO B CA 1
ATOM 1505 C C . PRO B 1 23 ? 13.281 28.797 -11.68 1 78.38 23 PRO B C 1
ATOM 1507 O O . PRO B 1 23 ? 13.734 29.438 -12.641 1 78.38 23 PRO B O 1
ATOM 1510 N N . ARG B 1 24 ? 13.984 28.297 -10.656 1 79.25 24 ARG B N 1
ATOM 1511 C CA . ARG B 1 24 ? 15.398 28.031 -10.875 1 79.25 24 ARG B CA 1
ATOM 1512 C C . ARG B 1 24 ? 15.594 26.812 -11.773 1 79.25 24 ARG B C 1
ATOM 1514 O O . ARG B 1 24 ? 14.914 25.797 -11.617 1 79.25 24 ARG B O 1
ATOM 1521 N N . ARG B 1 25 ? 16.359 26.875 -12.766 1 78.19 25 ARG B N 1
ATOM 1522 C CA . ARG B 1 25 ? 16.547 25.797 -13.734 1 78.19 25 ARG B CA 1
ATOM 1523 C C . ARG B 1 25 ? 17.703 24.891 -13.328 1 78.19 25 ARG B C 1
ATOM 1525 O O . ARG B 1 25 ? 17.797 23.75 -13.789 1 78.19 25 ARG B O 1
ATOM 1532 N N . ASP B 1 26 ? 18.438 25.281 -12.398 1 86 26 ASP B N 1
ATOM 1533 C CA . ASP B 1 26 ? 19.672 24.547 -12.117 1 86 26 ASP B CA 1
ATOM 1534 C C . ASP B 1 26 ? 19.578 23.812 -10.781 1 86 26 ASP B C 1
ATOM 1536 O O . ASP B 1 26 ? 20.594 23.578 -10.125 1 86 26 ASP B O 1
ATOM 1540 N N . LEU B 1 27 ? 18.422 23.375 -10.547 1 89.75 27 LEU B N 1
ATOM 1541 C CA . LEU B 1 27 ? 18.312 22.656 -9.281 1 89.75 27 LEU B CA 1
ATOM 1542 C C . LEU B 1 27 ? 18.641 21.172 -9.469 1 89.75 27 LEU B C 1
ATOM 1544 O O . LEU B 1 27 ? 18.266 20.578 -10.484 1 89.75 27 LEU B O 1
ATOM 1548 N N . PRO B 1 28 ? 19.391 20.672 -8.539 1 93.62 28 PRO B N 1
ATOM 1549 C CA . PRO B 1 28 ? 19.688 19.25 -8.641 1 93.62 28 PRO B CA 1
ATOM 1550 C C . PRO B 1 28 ? 18.453 18.375 -8.5 1 93.62 28 PRO B C 1
ATOM 1552 O O . PRO B 1 28 ? 17.422 18.812 -7.961 1 93.62 28 PRO B O 1
ATOM 1555 N N . PRO B 1 29 ? 18.531 17.156 -9.055 1 94.69 29 PRO B N 1
ATOM 1556 C CA . PRO B 1 29 ? 17.422 16.25 -8.828 1 94.69 29 PRO B CA 1
ATOM 1557 C C . PRO B 1 29 ? 17.219 15.906 -7.355 1 94.69 29 PRO B C 1
ATOM 1559 O O . PRO B 1 29 ? 18.141 16.062 -6.551 1 94.69 29 PRO B O 1
ATOM 1562 N N . VAL B 1 30 ? 16.016 15.523 -7.02 1 98.19 30 VAL B N 1
ATOM 1563 C CA . VAL B 1 30 ? 15.711 15.078 -5.66 1 98.19 30 VAL B CA 1
ATOM 1564 C C . VAL B 1 30 ? 16.594 13.883 -5.309 1 98.19 30 VAL B C 1
ATOM 1566 O O . VAL B 1 30 ? 16.797 12.992 -6.133 1 98.19 30 VAL B O 1
ATOM 1569 N N . THR B 1 31 ? 17.078 13.828 -4.055 1 98.06 31 THR B N 1
ATOM 1570 C CA . THR B 1 31 ? 17.906 12.719 -3.602 1 98.06 31 THR B CA 1
ATOM 1571 C C . THR B 1 31 ? 17.141 11.836 -2.625 1 98.06 31 THR B C 1
ATOM 1573 O O . THR B 1 31 ? 16.156 12.273 -2.021 1 98.06 31 THR B O 1
ATOM 1576 N N . PRO B 1 32 ? 17.625 10.547 -2.488 1 98.25 32 PRO B N 1
ATOM 1577 C CA . PRO B 1 32 ? 17 9.711 -1.463 1 98.25 32 PRO B CA 1
ATOM 1578 C C . PRO B 1 32 ? 17.109 10.305 -0.063 1 98.25 32 PRO B C 1
ATOM 1580 O O . PRO B 1 32 ? 16.188 10.141 0.754 1 98.25 32 PRO B O 1
ATOM 1583 N N . GLU B 1 33 ? 18.172 11 0.211 1 98.25 33 GLU B N 1
ATOM 1584 C CA . GLU B 1 33 ? 18.344 11.617 1.52 1 98.25 33 GLU B CA 1
ATOM 1585 C C . GLU B 1 33 ? 17.281 12.688 1.771 1 98.25 33 GLU B C 1
ATOM 1587 O O . GLU B 1 33 ? 16.734 12.781 2.875 1 98.25 33 GLU B O 1
ATOM 1592 N N . GLU B 1 34 ? 17 13.461 0.798 1 98.56 34 GLU B N 1
ATOM 1593 C CA . GLU B 1 34 ? 15.953 14.484 0.923 1 98.56 34 GLU B CA 1
ATOM 1594 C C . GLU B 1 34 ? 14.578 13.852 1.1 1 98.56 34 GLU B C 1
ATOM 1596 O O . GLU B 1 34 ? 13.766 14.328 1.896 1 98.56 34 GLU B O 1
ATOM 1601 N N . ASN B 1 35 ? 14.281 12.781 0.357 1 98.81 35 ASN B N 1
ATOM 1602 C CA . ASN B 1 35 ? 13.016 12.086 0.528 1 98.81 35 ASN B CA 1
ATOM 1603 C C . ASN B 1 35 ? 12.914 11.422 1.901 1 98.81 35 ASN B C 1
ATOM 1605 O O . ASN B 1 35 ? 11.828 11.344 2.479 1 98.81 35 ASN B O 1
ATOM 1609 N N . ASN B 1 36 ? 14.055 10.93 2.367 1 98.81 36 ASN B N 1
ATOM 1610 C CA . ASN B 1 36 ? 14.047 10.383 3.719 1 98.81 36 ASN B CA 1
ATOM 1611 C C . ASN B 1 36 ? 13.703 11.453 4.754 1 98.81 36 ASN B C 1
ATOM 1613 O O . ASN B 1 36 ? 13.016 11.172 5.738 1 98.81 36 ASN B O 1
ATOM 1617 N N . PHE B 1 37 ? 14.211 12.625 4.543 1 98.75 37 PHE B N 1
ATOM 1618 C CA . PHE B 1 37 ? 13.875 13.734 5.434 1 98.75 37 PHE B CA 1
ATOM 1619 C C . PHE B 1 37 ? 12.367 13.984 5.434 1 98.75 37 PHE B C 1
ATOM 1621 O O . PHE B 1 37 ? 11.766 14.156 6.492 1 98.75 37 PHE B O 1
ATOM 1628 N N . ILE B 1 38 ? 11.734 14.031 4.27 1 98.81 38 ILE B N 1
ATOM 1629 C CA . ILE B 1 38 ? 10.289 14.211 4.141 1 98.81 38 ILE B CA 1
ATOM 1630 C C . ILE B 1 38 ? 9.562 13.07 4.848 1 98.81 38 ILE B C 1
ATOM 1632 O O . ILE B 1 38 ? 8.586 13.305 5.57 1 98.81 38 ILE B O 1
ATOM 1636 N N . LEU B 1 39 ? 10.039 11.844 4.668 1 98.94 39 LEU B N 1
ATOM 1637 C CA . LEU B 1 39 ? 9.453 10.672 5.305 1 98.94 39 LEU B CA 1
ATOM 1638 C C . LEU B 1 39 ? 9.508 10.797 6.824 1 98.94 39 LEU B C 1
ATOM 1640 O O . LEU B 1 39 ? 8.539 10.484 7.516 1 98.94 39 LEU B O 1
ATOM 1644 N N . GLU B 1 40 ? 10.641 11.266 7.324 1 98.88 40 GLU B N 1
ATOM 1645 C CA . GLU B 1 40 ? 10.766 11.484 8.766 1 98.88 40 GLU B CA 1
ATOM 1646 C C . GLU B 1 40 ? 9.742 12.5 9.258 1 98.88 40 GLU B C 1
ATOM 1648 O O . GLU B 1 40 ? 9.242 12.391 10.375 1 98.88 40 GLU B O 1
ATOM 1653 N N . GLY B 1 41 ? 9.5 13.492 8.469 1 98.81 41 GLY B N 1
ATOM 1654 C CA . GLY B 1 41 ? 8.445 14.445 8.805 1 98.81 41 GLY B CA 1
ATOM 1655 C C . GLY B 1 41 ? 7.082 13.805 8.93 1 98.81 41 GLY B C 1
ATOM 1656 O O . GLY B 1 41 ? 6.344 14.086 9.883 1 98.81 41 GLY B O 1
ATOM 1657 N N . ILE B 1 42 ? 6.746 12.945 7.973 1 98.88 42 ILE B N 1
ATOM 1658 C CA . ILE B 1 42 ? 5.469 12.242 7.996 1 98.88 42 ILE B CA 1
ATOM 1659 C C . ILE B 1 42 ? 5.406 11.328 9.219 1 98.88 42 ILE B C 1
ATOM 1661 O O . ILE B 1 42 ? 4.379 11.25 9.891 1 98.88 42 ILE B O 1
ATOM 1665 N N . ILE B 1 43 ? 6.5 10.641 9.516 1 98.88 43 ILE B N 1
ATOM 1666 C CA . ILE B 1 43 ? 6.566 9.773 10.695 1 98.88 43 ILE B CA 1
ATOM 1667 C C . ILE B 1 43 ? 6.348 10.609 11.953 1 98.88 43 ILE B C 1
ATOM 1669 O O . ILE B 1 43 ? 5.625 10.188 12.859 1 98.88 43 ILE B O 1
ATOM 1673 N N . ASP B 1 44 ? 6.941 11.773 12.039 1 98.62 44 ASP B N 1
ATOM 1674 C CA . ASP B 1 44 ? 6.777 12.656 13.188 1 98.62 44 ASP B CA 1
ATOM 1675 C C . ASP B 1 44 ? 5.324 13.117 13.32 1 98.62 44 ASP B C 1
ATOM 1677 O O . ASP B 1 44 ? 4.766 13.109 14.414 1 98.62 44 ASP B O 1
ATOM 1681 N N . VAL B 1 45 ? 4.711 13.5 12.219 1 98.44 45 VAL B N 1
ATOM 1682 C CA . VAL B 1 45 ? 3.338 13.984 12.203 1 98.44 45 VAL B CA 1
ATOM 1683 C C . VAL B 1 45 ? 2.395 12.898 12.711 1 98.44 45 VAL B C 1
ATOM 1685 O O . VAL B 1 45 ? 1.624 13.133 13.648 1 98.44 45 VAL B O 1
ATOM 1688 N N . PHE B 1 46 ? 2.426 11.727 12.219 1 98.06 46 PHE B N 1
ATOM 1689 C CA . PHE B 1 46 ? 1.508 10.664 12.594 1 98.06 46 PHE B CA 1
ATOM 1690 C C . PHE B 1 46 ? 1.915 10.047 13.93 1 98.06 46 PHE B C 1
ATOM 1692 O O . PHE B 1 46 ? 1.062 9.734 14.766 1 98.06 46 PHE B O 1
ATOM 1699 N N . GLY B 1 47 ? 3.186 9.875 14.109 1 98.12 47 GLY B N 1
ATOM 1700 C CA . GLY B 1 47 ? 3.666 9.242 15.328 1 98.12 47 GLY B CA 1
ATOM 1701 C C . GLY B 1 47 ? 3.387 10.055 16.578 1 98.12 47 GLY B C 1
ATOM 1702 O O . GLY B 1 47 ? 3.092 9.5 17.641 1 98.12 47 GLY B O 1
ATOM 1703 N N . ASN B 1 48 ? 3.459 11.336 16.453 1 97.31 48 ASN B N 1
ATOM 1704 C CA . ASN B 1 48 ? 3.299 12.227 17.609 1 97.31 48 ASN B CA 1
ATOM 1705 C C . ASN B 1 48 ? 2.027 13.062 17.484 1 97.31 48 ASN B C 1
ATOM 1707 O O . ASN B 1 48 ? 1.814 13.984 18.281 1 97.31 48 ASN B O 1
ATOM 1711 N N . ARG B 1 49 ? 1.243 12.797 16.625 1 97.25 49 ARG B N 1
ATOM 1712 C CA . ARG B 1 49 ? -0.043 13.453 16.391 1 97.25 49 ARG B CA 1
ATOM 1713 C C . ARG B 1 49 ? 0.12 14.961 16.297 1 97.25 49 ARG B C 1
ATOM 1715 O O . ARG B 1 49 ? -0.647 15.719 16.891 1 97.25 49 ARG B O 1
ATOM 1722 N N . ARG B 1 50 ? 1.207 15.359 15.523 1 97.38 50 ARG B N 1
ATOM 1723 C CA . ARG B 1 50 ? 1.514 16.766 15.289 1 97.38 50 ARG B CA 1
ATOM 1724 C C . ARG B 1 50 ? 0.994 17.219 13.922 1 97.38 50 ARG B C 1
ATOM 1726 O O . ARG B 1 50 ? 1.759 17.719 13.102 1 97.38 50 ARG B O 1
ATOM 1733 N N . PHE B 1 51 ? -0.315 17.203 13.727 1 97.25 51 PHE B N 1
ATOM 1734 C CA . PHE B 1 51 ? -0.93 17.391 12.422 1 97.25 51 PHE B CA 1
ATOM 1735 C C . PHE B 1 51 ? -0.833 18.859 11.992 1 97.25 51 PHE B C 1
ATOM 1737 O O . PHE B 1 51 ? -0.928 19.172 10.805 1 97.25 51 PHE B O 1
ATOM 1744 N N . ASP B 1 52 ? -0.568 19.812 12.867 1 95 52 ASP B N 1
ATOM 1745 C CA . ASP B 1 52 ? -0.364 21.203 12.523 1 95 52 ASP B CA 1
ATOM 1746 C C . ASP B 1 52 ? 0.897 21.391 11.68 1 95 52 ASP B C 1
ATOM 1748 O O . ASP B 1 52 ? 1.037 22.391 10.969 1 95 52 ASP B O 1
ATOM 1752 N N . ASN B 1 53 ? 1.813 20.453 11.789 1 96.94 53 ASN B N 1
ATOM 1753 C CA . ASN B 1 53 ? 3.07 20.516 11.047 1 96.94 53 ASN B CA 1
ATOM 1754 C C . ASN B 1 53 ? 2.947 19.859 9.672 1 96.94 53 ASN B C 1
ATOM 1756 O O . ASN B 1 53 ? 3.867 19.938 8.859 1 96.94 53 ASN B O 1
ATOM 1760 N N . MET B 1 54 ? 1.85 19.25 9.383 1 98 54 MET B N 1
ATOM 1761 C CA . MET B 1 54 ? 1.717 18.406 8.203 1 98 54 MET B CA 1
ATOM 1762 C C . MET B 1 54 ? 1.761 19.234 6.926 1 98 54 MET B C 1
ATOM 1764 O O . MET B 1 54 ? 2.43 18.875 5.961 1 98 54 MET B O 1
ATOM 1768 N N . ALA B 1 55 ? 1.113 20.359 6.938 1 97.69 55 ALA B N 1
ATOM 1769 C CA . ALA B 1 55 ? 0.938 21.141 5.719 1 97.69 55 ALA B CA 1
ATOM 1770 C C . ALA B 1 55 ? 2.287 21.547 5.133 1 97.69 55 ALA B C 1
ATOM 1772 O O . ALA B 1 55 ? 2.447 21.625 3.912 1 97.69 55 ALA B O 1
ATOM 1773 N N . SER B 1 56 ? 3.264 21.812 5.883 1 97.19 56 SER B N 1
ATOM 1774 C CA . SER B 1 56 ? 4.562 22.312 5.438 1 97.19 56 SER B CA 1
ATOM 1775 C C . SER B 1 56 ? 5.32 21.25 4.656 1 97.19 56 SER B C 1
ATOM 1777 O O . SER B 1 56 ? 6.289 21.547 3.955 1 97.19 56 SER B O 1
ATOM 1779 N N . LEU B 1 57 ? 4.945 20 4.793 1 98.62 57 LEU B N 1
ATOM 1780 C CA . LEU B 1 57 ? 5.609 18.891 4.102 1 98.62 57 LEU B CA 1
ATOM 1781 C C . LEU B 1 57 ? 5.094 18.766 2.672 1 98.62 57 LEU B C 1
ATOM 1783 O O . LEU B 1 57 ? 5.652 18.016 1.872 1 98.62 57 LEU B O 1
ATOM 1787 N N . PHE B 1 58 ? 4.066 19.547 2.316 1 98.62 58 PHE B N 1
ATOM 1788 C CA . PHE B 1 58 ? 3.363 19.375 1.049 1 98.62 58 PHE B CA 1
ATOM 1789 C C . PHE B 1 58 ? 3.471 20.641 0.201 1 98.62 58 PHE B C 1
ATOM 1791 O O . PHE B 1 58 ? 3.641 21.734 0.734 1 98.62 58 PHE B O 1
ATOM 1798 N N . THR B 1 59 ? 3.41 20.438 -1.134 1 97.94 59 THR B N 1
ATOM 1799 C CA . THR B 1 59 ? 3.195 21.594 -2 1 97.94 59 THR B CA 1
ATOM 1800 C C . THR B 1 59 ? 1.818 22.203 -1.758 1 97.94 59 THR B C 1
ATOM 1802 O O . THR B 1 59 ? 0.932 21.547 -1.204 1 97.94 59 THR B O 1
ATOM 1805 N N . ALA B 1 60 ? 1.585 23.406 -2.193 1 95.38 60 ALA B N 1
ATOM 1806 C CA . ALA B 1 60 ? 0.341 24.141 -1.939 1 95.38 60 ALA B CA 1
ATOM 1807 C C . ALA B 1 60 ? -0.839 23.453 -2.627 1 95.38 60 ALA B C 1
ATOM 1809 O O . ALA B 1 60 ? -1.968 23.5 -2.133 1 95.38 60 ALA B O 1
ATOM 1810 N N . ASP B 1 61 ? -0.605 22.797 -3.729 1 96.5 61 ASP B N 1
ATOM 1811 C CA . ASP B 1 61 ? -1.663 22.172 -4.516 1 96.5 61 ASP B CA 1
ATOM 1812 C C . ASP B 1 61 ? -1.628 20.641 -4.371 1 96.5 61 ASP B C 1
ATOM 1814 O O . ASP B 1 61 ? -2.117 19.922 -5.238 1 96.5 61 ASP B O 1
ATOM 1818 N N . ALA B 1 62 ? -0.979 20.172 -3.307 1 98.38 62 ALA B N 1
ATOM 1819 C CA . ALA B 1 62 ? -0.835 18.734 -3.107 1 98.38 62 ALA B CA 1
ATOM 1820 C C . ALA B 1 62 ? -2.182 18.078 -2.803 1 98.38 62 ALA B C 1
ATOM 1822 O O . ALA B 1 62 ? -3.125 18.766 -2.387 1 98.38 62 ALA B O 1
ATOM 1823 N N . ASN B 1 63 ? -2.223 16.797 -3.051 1 98.06 63 ASN B N 1
ATOM 1824 C CA . ASN B 1 63 ? -3.387 16 -2.67 1 98.06 63 ASN B CA 1
ATOM 1825 C C . ASN B 1 63 ? -2.992 14.805 -1.812 1 98.06 63 ASN B C 1
ATOM 1827 O O . ASN B 1 63 ? -1.897 14.258 -1.965 1 98.06 63 ASN B O 1
ATOM 1831 N N . TYR B 1 64 ? -3.879 14.477 -1 1 98.62 64 TYR B N 1
ATOM 1832 C CA . TYR B 1 64 ? -3.844 13.25 -0.207 1 98.62 64 TYR B CA 1
ATOM 1833 C C . TYR B 1 64 ? -4.895 12.258 -0.691 1 98.62 64 TYR B C 1
ATOM 1835 O O . TYR B 1 64 ? -6.09 12.445 -0.461 1 98.62 64 TYR B O 1
ATOM 1843 N N . PHE B 1 65 ? -4.414 11.227 -1.3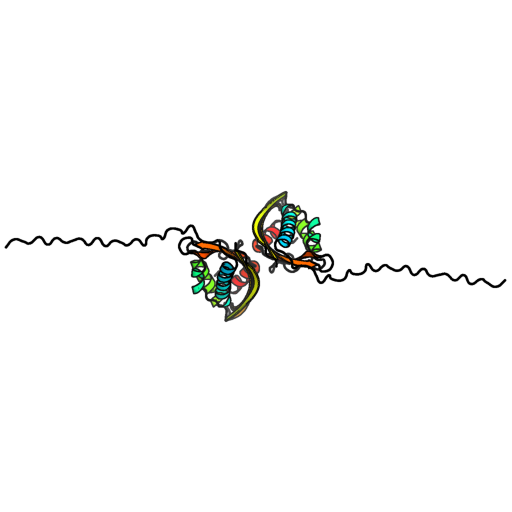19 1 98.5 65 PHE B N 1
ATOM 1844 C CA . PHE B 1 65 ? -5.316 10.25 -1.915 1 98.5 65 PHE B CA 1
ATOM 1845 C C . PHE B 1 65 ? -5.434 9.008 -1.031 1 98.5 65 PHE B C 1
ATOM 1847 O O . PHE B 1 65 ? -4.426 8.438 -0.62 1 98.5 65 PHE B O 1
ATOM 1854 N N . VAL B 1 66 ? -6.633 8.602 -0.671 1 97.88 66 VAL B N 1
ATOM 1855 C CA . VAL B 1 66 ? -6.898 7.352 0.029 1 97.88 66 VAL B CA 1
ATOM 1856 C C . VAL B 1 66 ? -7.605 6.375 -0.908 1 97.88 66 VAL B C 1
ATOM 1858 O O . VAL B 1 66 ? -8.68 6.676 -1.43 1 97.88 66 VAL B O 1
ATOM 1861 N N . LEU B 1 67 ? -7.016 5.234 -1.062 1 95.81 67 LEU B N 1
ATOM 1862 C CA . LEU B 1 67 ? -7.582 4.246 -1.974 1 95.81 67 LEU B CA 1
ATOM 1863 C C . LEU B 1 67 ? -8.906 3.715 -1.441 1 95.81 67 LEU B C 1
ATOM 1865 O O . LEU B 1 67 ? -9.023 3.406 -0.254 1 95.81 67 LEU B O 1
ATOM 1869 N N . GLY B 1 68 ? -9.859 3.576 -2.414 1 93.81 68 GLY B N 1
ATOM 1870 C CA . GLY B 1 68 ? -11.016 2.758 -2.074 1 93.81 68 GLY B CA 1
ATOM 1871 C C . GLY B 1 68 ? -12.336 3.424 -2.406 1 93.81 68 GLY B C 1
ATOM 1872 O O . GLY B 1 68 ? -12.367 4.465 -3.064 1 93.81 68 GLY B O 1
ATOM 1873 N N . ASP B 1 69 ? -13.344 2.744 -2.055 1 87.94 69 ASP B N 1
ATOM 1874 C CA . ASP B 1 69 ? -14.727 3.156 -2.279 1 87.94 69 ASP B CA 1
ATOM 1875 C C . ASP B 1 69 ? -15.516 3.18 -0.969 1 87.94 69 ASP B C 1
ATOM 1877 O O . ASP B 1 69 ? -16.453 2.402 -0.789 1 87.94 69 ASP B O 1
ATOM 1881 N N . LEU B 1 70 ? -15.148 4.09 0.004 1 88.25 70 LEU B N 1
ATOM 1882 C CA . LEU B 1 70 ? -15.797 4.297 1.289 1 88.25 70 LEU B CA 1
ATOM 1883 C C . LEU B 1 70 ? -15.852 5.781 1.637 1 88.25 70 LEU B C 1
ATOM 1885 O O . LEU B 1 70 ? -14.961 6.297 2.318 1 88.25 70 LEU B O 1
ATOM 1889 N N . GLU B 1 71 ? -16.891 6.395 1.264 1 86.25 71 GLU B N 1
ATOM 1890 C CA . GLU B 1 71 ? -17.047 7.812 1.577 1 86.25 71 GLU B CA 1
ATOM 1891 C C . GLU B 1 71 ? -17.312 8.023 3.064 1 86.25 71 GLU B C 1
ATOM 1893 O O . GLU B 1 71 ? -18 7.215 3.699 1 86.25 71 GLU B O 1
ATOM 1898 N N . PRO B 1 72 ? -16.734 9.133 3.615 1 89.19 72 PRO B N 1
ATOM 1899 C CA . PRO B 1 72 ? -15.961 10.234 3.045 1 89.19 72 PRO B CA 1
ATOM 1900 C C . PRO B 1 72 ? -14.453 10.031 3.176 1 89.19 72 PRO B C 1
ATOM 1902 O O . PRO B 1 72 ? -13.68 10.984 3.008 1 89.19 72 PRO B O 1
ATOM 1905 N N . PHE B 1 73 ? -14.07 8.828 3.441 1 91.56 73 PHE B N 1
ATOM 1906 C CA . PHE B 1 73 ? -12.695 8.602 3.859 1 91.56 73 PHE B CA 1
ATOM 1907 C C . PHE B 1 73 ? -11.781 8.43 2.648 1 91.56 73 PHE B C 1
ATOM 1909 O O . PHE B 1 73 ? -10.57 8.633 2.744 1 91.56 73 PHE B O 1
ATOM 1916 N N . THR B 1 74 ? -12.375 8.094 1.557 1 95.94 74 THR B N 1
ATOM 1917 C CA . THR B 1 74 ? -11.555 7.691 0.419 1 95.94 74 THR B CA 1
ATOM 1918 C C . THR B 1 74 ? -11.586 8.758 -0.672 1 95.94 74 THR B C 1
ATOM 1920 O O . THR B 1 74 ? -12.367 9.711 -0.597 1 95.94 74 THR B O 1
ATOM 1923 N N . GLY B 1 75 ? -10.672 8.578 -1.633 1 96.19 75 GLY B N 1
ATOM 1924 C CA . GLY B 1 75 ? -10.547 9.523 -2.729 1 96.19 75 GLY B CA 1
ATOM 1925 C C . GLY B 1 75 ? -9.516 10.609 -2.467 1 96.19 75 GLY B C 1
ATOM 1926 O O . GLY B 1 75 ? -8.586 10.406 -1.678 1 96.19 75 GLY B O 1
ATOM 1927 N N . ASP B 1 76 ? -9.664 11.695 -3.283 1 97.5 76 ASP B N 1
ATOM 1928 C CA . ASP B 1 76 ? -8.727 12.812 -3.186 1 97.5 76 ASP B CA 1
ATOM 1929 C C . ASP B 1 76 ? -9.18 13.812 -2.119 1 97.5 76 ASP B C 1
ATOM 1931 O O . ASP B 1 76 ? -10.344 14.219 -2.09 1 97.5 76 ASP B O 1
ATOM 1935 N N . HIS B 1 77 ? -8.266 14.148 -1.256 1 98.12 77 HIS B N 1
ATOM 1936 C CA . HIS B 1 77 ? -8.492 15.172 -0.241 1 98.12 77 HIS B CA 1
ATOM 1937 C C . HIS B 1 77 ? -7.438 16.281 -0.327 1 98.12 77 HIS B C 1
ATOM 1939 O O . HIS B 1 77 ? -6.273 16 -0.638 1 98.12 77 HIS B O 1
ATOM 1945 N N . THR B 1 78 ? -7.883 17.5 0 1 98.19 78 THR B N 1
ATOM 1946 C CA . THR B 1 78 ? -6.895 18.562 0.173 1 98.19 78 THR B CA 1
ATOM 1947 C C . THR B 1 78 ? -6.113 18.359 1.468 1 98.19 78 THR B C 1
ATOM 1949 O O . THR B 1 78 ? -6.57 17.656 2.377 1 98.19 78 THR B O 1
ATOM 1952 N N . ILE B 1 79 ? -4.969 18.984 1.479 1 98.31 79 ILE B N 1
ATOM 1953 C CA . ILE B 1 79 ? -4.141 18.828 2.668 1 98.31 79 ILE B CA 1
ATOM 1954 C C . ILE B 1 79 ? -4.828 19.469 3.867 1 98.31 79 ILE B C 1
ATOM 1956 O O . ILE B 1 79 ? -4.914 18.875 4.941 1 98.31 79 ILE B O 1
ATOM 1960 N N . PRO B 1 80 ? -5.469 20.688 3.75 1 97.56 80 PRO B N 1
ATOM 1961 C CA . PRO B 1 80 ? -6.184 21.25 4.898 1 97.56 80 PRO B CA 1
ATOM 1962 C C . PRO B 1 80 ? -7.316 20.359 5.383 1 97.56 80 PRO B C 1
ATOM 1964 O O . PRO B 1 80 ? -7.496 20.172 6.594 1 97.56 80 PRO B O 1
ATOM 1967 N N . ASP B 1 81 ? -8.047 19.75 4.508 1 96.12 81 ASP B N 1
ATOM 1968 C CA . ASP B 1 81 ? -9.117 18.844 4.902 1 96.12 81 ASP B CA 1
ATOM 1969 C C . ASP B 1 81 ? -8.562 17.609 5.605 1 96.12 81 ASP B C 1
ATOM 1971 O O . ASP B 1 81 ? -9.156 17.125 6.566 1 96.12 81 ASP B O 1
ATOM 1975 N N . THR B 1 82 ? -7.469 17.125 5.062 1 97.19 82 THR B N 1
ATOM 1976 C CA . THR B 1 82 ? -6.824 15.977 5.68 1 97.19 82 THR B CA 1
ATOM 1977 C C . THR B 1 82 ? -6.383 16.297 7.105 1 97.19 82 THR B C 1
ATOM 1979 O O . THR B 1 82 ? -6.602 15.516 8.023 1 97.19 82 THR B O 1
ATOM 1982 N N . VAL B 1 83 ? -5.789 17.438 7.285 1 97.06 83 VAL B N 1
ATOM 1983 C CA . VAL B 1 83 ? -5.332 17.859 8.602 1 97.06 83 VAL B CA 1
ATOM 1984 C C . VAL B 1 83 ? -6.516 17.938 9.562 1 97.06 83 VAL B C 1
ATOM 1986 O O . VAL B 1 83 ? -6.449 17.422 10.68 1 97.06 83 VAL B O 1
ATOM 1989 N N . LYS B 1 84 ? -7.586 18.547 9.164 1 95.31 84 LYS B N 1
ATOM 1990 C CA . LYS B 1 84 ? -8.789 18.688 9.984 1 95.31 84 LYS B CA 1
ATOM 1991 C C . LYS B 1 84 ? -9.328 17.328 10.391 1 95.31 84 LYS B C 1
ATOM 1993 O O . LYS B 1 84 ? -9.641 17.094 11.562 1 95.31 84 LYS B O 1
ATOM 1998 N N . GLN B 1 85 ? -9.43 16.438 9.453 1 91.88 85 GLN B N 1
ATOM 1999 C CA . GLN B 1 85 ? -9.961 15.102 9.719 1 91.88 85 GLN B CA 1
ATOM 2000 C C . GLN B 1 85 ? -9.031 14.305 10.625 1 91.88 85 GLN B C 1
ATOM 2002 O O . GLN B 1 85 ? -9.484 13.617 11.539 1 91.88 85 GLN B O 1
ATOM 2007 N N . ALA B 1 86 ? -7.738 14.367 10.305 1 93.62 86 ALA B N 1
ATOM 2008 C CA . ALA B 1 86 ? -6.758 13.633 11.109 1 93.62 86 ALA B CA 1
ATOM 2009 C C . ALA B 1 86 ? -6.797 14.07 12.562 1 93.62 86 ALA B C 1
ATOM 2011 O O . ALA B 1 86 ? -6.793 13.242 13.477 1 93.62 86 ALA B O 1
ATOM 2012 N N . ARG B 1 87 ? -6.887 15.344 12.766 1 93.5 87 ARG B N 1
ATOM 2013 C CA . ARG B 1 87 ? -6.98 15.859 14.133 1 93.5 87 ARG B CA 1
ATOM 2014 C C . ARG B 1 87 ? -8.203 15.305 14.844 1 93.5 87 ARG B C 1
ATOM 2016 O O . ARG B 1 87 ? -8.109 14.836 15.984 1 93.5 87 ARG B O 1
ATOM 2023 N N . LYS B 1 88 ? -9.258 15.383 14.188 1 87.81 88 LYS B N 1
ATOM 2024 C CA . LYS B 1 88 ? -10.516 14.914 14.766 1 87.81 88 LYS B CA 1
ATOM 2025 C C . LYS B 1 88 ? -10.43 13.445 15.156 1 87.81 88 LYS B C 1
ATOM 2027 O O . LYS B 1 88 ? -10.867 13.062 16.25 1 87.81 88 LYS B O 1
ATOM 2032 N N . VAL B 1 89 ? -9.82 12.609 14.32 1 87.19 89 VAL B N 1
ATOM 2033 C CA . VAL B 1 89 ? -9.812 11.164 14.523 1 87.19 89 VAL B CA 1
ATOM 2034 C C . VAL B 1 89 ? -8.703 10.789 15.508 1 87.19 89 VAL B C 1
ATOM 2036 O O . VAL B 1 89 ? -8.969 10.141 16.516 1 87.19 89 VAL B O 1
ATOM 2039 N N . PHE B 1 90 ? -7.508 11.25 15.273 1 92.56 90 PHE B N 1
ATOM 2040 C CA . PHE B 1 90 ? -6.352 10.742 16 1 92.56 90 PHE B CA 1
ATOM 2041 C C . PHE B 1 90 ? -6.242 11.391 17.375 1 92.56 90 PHE B C 1
ATOM 2043 O O . PHE B 1 90 ? -5.73 10.789 18.312 1 92.56 90 PHE B O 1
ATOM 2050 N N . ASN B 1 91 ? -6.809 12.578 17.516 1 89.44 91 ASN B N 1
ATOM 2051 C CA . ASN B 1 91 ? -6.738 13.234 18.828 1 89.44 91 ASN B CA 1
ATOM 2052 C C . ASN B 1 91 ? -7.762 12.656 19.797 1 89.44 91 ASN B C 1
ATOM 2054 O O . ASN B 1 91 ? -7.668 12.875 21 1 89.44 91 ASN B O 1
ATOM 2058 N N . ALA B 1 92 ? -8.648 11.922 19.312 1 90.31 92 ALA B N 1
ATOM 2059 C CA . ALA B 1 92 ? -9.656 11.297 20.172 1 90.31 92 ALA B CA 1
ATOM 2060 C C . ALA B 1 92 ? -9.102 10.047 20.844 1 90.31 92 ALA B C 1
ATOM 2062 O O . ALA B 1 92 ? -9.711 9.516 21.781 1 90.31 92 ALA B O 1
ATOM 2063 N N . PHE B 1 93 ? -7.965 9.57 20.344 1 95.44 93 PHE B N 1
ATOM 2064 C CA . PHE B 1 93 ? -7.379 8.391 20.969 1 95.44 93 PHE B CA 1
ATOM 2065 C C . PHE B 1 93 ? -6.766 8.727 22.312 1 95.44 93 PHE B C 1
ATOM 2067 O O . PHE B 1 93 ? -5.961 9.656 22.422 1 95.44 93 PHE B O 1
ATOM 2074 N N . GLN B 1 94 ? -7.066 7.965 23.328 1 95.56 94 GLN B N 1
ATOM 2075 C CA . GLN B 1 94 ? -6.484 8.094 24.656 1 95.56 94 GLN B CA 1
ATOM 2076 C C . GLN B 1 94 ? -5.117 7.418 24.734 1 95.56 94 GLN B C 1
ATOM 2078 O O . GLN B 1 94 ? -4.199 7.93 25.375 1 95.56 94 GLN B O 1
ATOM 2083 N N . GLU B 1 95 ? -5.078 6.305 24.203 1 96.31 95 GLU B N 1
ATOM 2084 C CA . GLU B 1 95 ? -3.824 5.602 23.938 1 96.31 95 GLU B CA 1
ATOM 2085 C C . GLU B 1 95 ? -3.525 5.555 22.438 1 96.31 95 GLU B C 1
ATOM 2087 O O . GLU B 1 95 ? -4.438 5.395 21.625 1 96.31 95 GLU B O 1
ATOM 2092 N N . TYR B 1 96 ? -2.336 5.727 22.203 1 97.19 96 TYR B N 1
ATOM 2093 C CA . TYR B 1 96 ? -1.954 5.812 20.797 1 97.19 96 TYR B CA 1
ATOM 2094 C C . TYR B 1 96 ? -0.513 5.359 20.594 1 97.19 96 TYR B C 1
ATOM 2096 O O . TYR B 1 96 ? 0.397 5.844 21.266 1 97.19 96 TYR B O 1
ATOM 2104 N N . ASP B 1 97 ? -0.368 4.355 19.719 1 97.88 97 ASP B N 1
ATOM 2105 C CA . ASP B 1 97 ? 0.949 3.869 19.312 1 97.88 97 ASP B CA 1
ATOM 2106 C C . ASP B 1 97 ? 1.089 3.842 17.797 1 97.88 97 ASP B C 1
ATOM 2108 O O . ASP B 1 97 ? 0.154 3.463 17.094 1 97.88 97 ASP B O 1
ATOM 2112 N N . PHE B 1 98 ? 2.162 4.277 17.391 1 98.44 98 PHE B N 1
ATOM 2113 C CA . PHE B 1 98 ? 2.539 4.27 15.977 1 98.44 98 PHE B CA 1
ATOM 2114 C C . PHE B 1 98 ? 3.846 3.514 15.766 1 98.44 98 PHE B C 1
ATOM 2116 O O . PHE B 1 98 ? 4.879 3.881 16.328 1 98.44 98 PHE B O 1
ATOM 2123 N N . THR B 1 99 ? 3.836 2.451 14.945 1 98.69 99 THR B N 1
ATOM 2124 C CA . THR B 1 99 ? 4.996 1.588 14.75 1 98.69 99 THR B CA 1
ATOM 2125 C C . THR B 1 99 ? 5.371 1.51 13.273 1 98.69 99 THR B C 1
ATOM 2127 O O . THR B 1 99 ? 4.516 1.254 12.422 1 98.69 99 THR B O 1
ATOM 2130 N N . ILE B 1 100 ? 6.629 1.746 12.992 1 98.75 100 ILE B N 1
ATOM 2131 C CA . ILE B 1 100 ? 7.133 1.633 11.633 1 98.75 100 ILE B CA 1
ATOM 2132 C C . ILE B 1 100 ? 7.371 0.163 11.289 1 98.75 100 ILE B C 1
ATOM 2134 O O . ILE B 1 100 ? 8.07 -0.545 12.016 1 98.75 100 ILE B O 1
ATOM 2138 N N . VAL B 1 101 ? 6.797 -0.304 10.227 1 98.5 101 VAL B N 1
ATOM 2139 C CA . VAL B 1 101 ? 6.992 -1.669 9.742 1 98.5 101 VAL B CA 1
ATOM 2140 C C . VAL B 1 101 ? 8.141 -1.704 8.742 1 98.5 101 VAL B C 1
ATOM 2142 O O . VAL B 1 101 ? 9.039 -2.537 8.852 1 98.5 101 VAL B O 1
ATOM 2145 N N . SER B 1 102 ? 8.141 -0.825 7.781 1 98.5 102 SER B N 1
ATOM 2146 C CA . SER B 1 102 ? 9.227 -0.741 6.805 1 98.5 102 SER B CA 1
ATOM 2147 C C . SER B 1 102 ? 9.289 0.641 6.164 1 98.5 102 SER B C 1
ATOM 2149 O O . SER B 1 102 ? 8.305 1.388 6.191 1 98.5 102 SER B O 1
ATOM 2151 N N . ARG B 1 103 ? 10.453 0.956 5.648 1 98.69 103 ARG B N 1
ATOM 2152 C CA . ARG B 1 103 ? 10.727 2.145 4.848 1 98.69 103 ARG B CA 1
ATOM 2153 C C . ARG B 1 103 ? 11.406 1.774 3.533 1 98.69 103 ARG B C 1
ATOM 2155 O O . ARG B 1 103 ? 12.328 0.959 3.516 1 98.69 103 ARG B O 1
ATOM 2162 N N . THR B 1 104 ? 10.945 2.324 2.508 1 98.88 104 THR B N 1
ATOM 2163 C CA . THR B 1 104 ? 11.586 2.209 1.204 1 98.88 104 THR B CA 1
ATOM 2164 C C . THR B 1 104 ? 11.758 3.584 0.564 1 98.88 104 THR B C 1
ATOM 2166 O O . THR B 1 104 ? 10.773 4.258 0.255 1 98.88 104 THR B O 1
ATOM 2169 N N . VAL B 1 105 ? 13.023 3.988 0.335 1 98.81 105 VAL B N 1
ATOM 2170 C CA . VAL B 1 105 ? 13.273 5.363 -0.089 1 98.81 105 VAL B CA 1
ATOM 2171 C C . VAL B 1 105 ? 14.148 5.367 -1.34 1 98.81 105 VAL B C 1
ATOM 2173 O O . VAL B 1 105 ? 15.188 4.695 -1.382 1 98.81 105 VAL B O 1
ATOM 2176 N N . THR B 1 106 ? 13.695 6.008 -2.375 1 98.69 106 THR B N 1
ATOM 2177 C CA . THR B 1 106 ? 14.445 6.312 -3.588 1 98.69 106 THR B CA 1
ATOM 2178 C C . THR B 1 106 ? 14.445 7.812 -3.863 1 98.69 106 THR B C 1
ATOM 2180 O O . THR B 1 106 ? 13.938 8.594 -3.055 1 98.69 106 THR B O 1
ATOM 2183 N N . SER B 1 107 ? 15.109 8.164 -4.949 1 98 107 SER B N 1
ATOM 2184 C CA . SER B 1 107 ? 15.078 9.562 -5.344 1 98 107 SER B CA 1
ATOM 2185 C C . SER B 1 107 ? 13.711 9.961 -5.883 1 98 107 SER B C 1
ATOM 2187 O O . SER B 1 107 ? 13.367 11.148 -5.902 1 98 107 SER B O 1
ATOM 2189 N N . GLU B 1 108 ? 12.914 9.031 -6.254 1 97.38 108 GLU B N 1
ATOM 2190 C CA . GLU B 1 108 ? 11.617 9.312 -6.855 1 97.38 108 GLU B CA 1
ATOM 2191 C C . GLU B 1 108 ? 10.531 9.445 -5.789 1 97.38 108 GLU B C 1
ATOM 2193 O O . GLU B 1 108 ? 9.648 10.297 -5.898 1 97.38 108 GLU B O 1
ATOM 2198 N N . ARG B 1 109 ? 10.625 8.633 -4.801 1 98.75 109 ARG B N 1
ATOM 2199 C CA . ARG B 1 109 ? 9.578 8.609 -3.785 1 98.75 109 ARG B CA 1
ATOM 2200 C C . ARG B 1 109 ? 10.047 7.895 -2.523 1 98.75 109 ARG B C 1
ATOM 2202 O O . ARG B 1 109 ? 11.109 7.262 -2.525 1 98.75 109 ARG B O 1
ATOM 2209 N N . ALA B 1 110 ? 9.289 8.102 -1.443 1 98.88 110 ALA B N 1
ATOM 2210 C CA . ALA B 1 110 ? 9.438 7.352 -0.199 1 98.88 110 ALA B CA 1
ATOM 2211 C C . ALA B 1 110 ? 8.156 6.602 0.152 1 98.88 110 ALA B C 1
ATOM 2213 O O . ALA B 1 110 ? 7.059 7.125 -0.035 1 98.88 110 ALA B O 1
ATOM 2214 N N . ILE B 1 111 ? 8.312 5.383 0.607 1 98.94 111 ILE B N 1
ATOM 2215 C CA . ILE B 1 111 ? 7.176 4.551 0.977 1 98.94 111 ILE B CA 1
ATOM 2216 C C . ILE B 1 111 ? 7.316 4.102 2.43 1 98.94 111 ILE B C 1
ATOM 2218 O O . ILE B 1 111 ? 8.375 3.631 2.842 1 98.94 111 ILE B O 1
ATOM 2222 N N . LEU B 1 112 ? 6.266 4.324 3.197 1 98.94 112 LEU B N 1
ATOM 2223 C CA . LEU B 1 112 ? 6.195 3.949 4.605 1 98.94 112 LEU B CA 1
ATOM 2224 C C . LEU B 1 112 ? 5.121 2.893 4.836 1 98.94 112 LEU B C 1
ATOM 2226 O O . LEU B 1 112 ? 3.98 3.057 4.398 1 98.94 112 LEU B O 1
ATOM 2230 N N . GLU B 1 113 ? 5.465 1.787 5.359 1 98.88 113 GLU B N 1
ATOM 2231 C CA . GLU B 1 113 ? 4.531 0.855 5.984 1 98.88 113 GLU B CA 1
ATOM 2232 C C . GLU B 1 113 ? 4.504 1.038 7.5 1 98.88 113 GLU B C 1
ATOM 2234 O O . GLU B 1 113 ? 5.547 1.004 8.156 1 98.88 113 GLU B O 1
ATOM 2239 N N . ALA B 1 114 ? 3.314 1.23 8.055 1 98.81 114 ALA B N 1
ATOM 2240 C CA . ALA B 1 114 ? 3.223 1.494 9.484 1 98.81 114 ALA B CA 1
ATOM 2241 C C . ALA B 1 114 ? 1.922 0.941 10.062 1 98.81 114 ALA B C 1
ATOM 2243 O O . ALA B 1 114 ? 0.947 0.743 9.336 1 98.81 114 ALA B O 1
ATOM 2244 N N . THR B 1 115 ? 1.961 0.643 11.336 1 98.38 115 THR B N 1
ATOM 2245 C CA . THR B 1 115 ? 0.793 0.211 12.094 1 98.38 115 THR B CA 1
ATOM 2246 C C . THR B 1 115 ? 0.424 1.247 13.156 1 98.38 115 THR B C 1
ATOM 2248 O O . THR B 1 115 ? 1.302 1.815 13.805 1 98.38 115 THR B O 1
ATOM 2251 N N . VAL B 1 116 ? -0.835 1.498 13.289 1 97.69 116 VAL B N 1
ATOM 2252 C CA . VAL B 1 116 ? -1.372 2.34 14.352 1 97.69 116 VAL B CA 1
ATOM 2253 C C . VAL B 1 116 ? -2.227 1.497 15.297 1 97.69 116 VAL B C 1
ATOM 2255 O O . VAL B 1 116 ? -2.979 0.626 14.852 1 97.69 116 VAL B O 1
ATOM 2258 N N . ARG B 1 117 ? -2.047 1.714 16.531 1 97.88 117 ARG B N 1
ATOM 2259 C CA . ARG B 1 117 ? -2.945 1.208 17.562 1 97.88 117 ARG B CA 1
ATOM 2260 C C . ARG B 1 117 ? -3.465 2.342 18.438 1 97.88 117 ARG B C 1
ATOM 2262 O O . ARG B 1 117 ? -2.684 3.139 18.969 1 97.88 117 ARG B O 1
ATOM 2269 N N . GLY B 1 118 ? -4.754 2.41 18.547 1 97.12 118 GLY B N 1
ATOM 2270 C CA . GLY B 1 118 ? -5.383 3.414 19.391 1 97.12 118 GLY B CA 1
ATOM 2271 C C . GLY B 1 118 ? -6.586 2.889 20.141 1 97.12 118 GLY B C 1
ATOM 2272 O O . GLY B 1 118 ? -7.219 1.919 19.719 1 97.12 118 GLY B O 1
ATOM 2273 N N . THR B 1 119 ? -6.812 3.525 21.297 1 97.06 119 THR B N 1
ATOM 2274 C CA . THR B 1 119 ? -8.016 3.24 22.062 1 97.06 119 THR B CA 1
ATOM 2275 C C . THR B 1 119 ? -8.789 4.52 22.359 1 97.06 119 THR B C 1
ATOM 2277 O O . THR B 1 119 ? -8.203 5.551 22.688 1 97.06 119 THR B O 1
ATOM 2280 N N . ARG B 1 120 ? -10.062 4.438 22.141 1 94.5 120 ARG B N 1
ATOM 2281 C CA . ARG B 1 120 ? -10.945 5.535 22.516 1 94.5 120 ARG B CA 1
ATOM 2282 C C . ARG B 1 120 ? -12.32 5.016 22.906 1 94.5 120 AR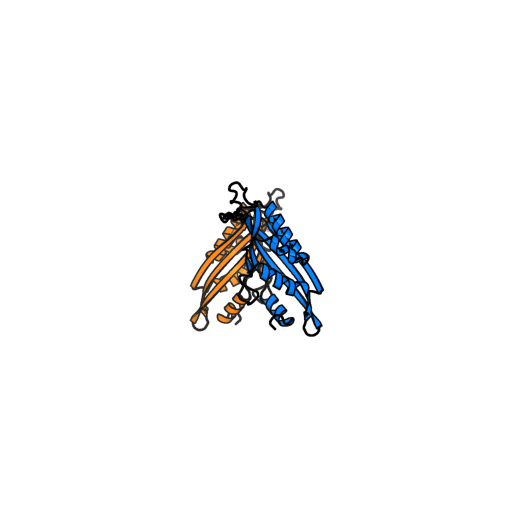G B C 1
ATOM 2284 O O . ARG B 1 120 ? -12.688 3.883 22.578 1 94.5 120 ARG B O 1
ATOM 2291 N N . PRO B 1 121 ? -13.07 5.785 23.719 1 91.62 121 PRO B N 1
ATOM 2292 C CA . PRO B 1 121 ? -14.414 5.328 24.094 1 91.62 121 PRO B CA 1
ATOM 2293 C C . PRO B 1 121 ? -15.422 5.473 22.953 1 91.62 121 PRO B C 1
ATOM 2295 O O . PRO B 1 121 ? -15.273 6.352 22.094 1 91.62 121 PRO B O 1
ATOM 2298 N N . ASP B 1 122 ? -16.359 4.574 22.906 1 91.94 122 ASP B N 1
ATOM 2299 C CA . ASP B 1 122 ? -17.516 4.777 22.047 1 91.94 122 ASP B CA 1
ATOM 2300 C C . ASP B 1 122 ? -18.547 5.684 22.719 1 91.94 122 ASP B C 1
ATOM 2302 O O . ASP B 1 122 ? -18.25 6.34 23.719 1 91.94 122 ASP B O 1
ATOM 2306 N N . ASP B 1 123 ? -19.688 5.742 22.109 1 89.31 123 ASP B N 1
ATOM 2307 C CA . ASP B 1 123 ? -20.734 6.645 22.594 1 89.31 123 ASP B CA 1
ATOM 2308 C C . ASP B 1 123 ? -21.203 6.238 23.984 1 89.31 123 ASP B C 1
ATOM 2310 O O . ASP B 1 123 ? -21.703 7.07 24.734 1 89.31 123 ASP B O 1
ATOM 2314 N N . ASP B 1 124 ? -21.062 4.992 24.312 1 92.62 124 ASP B N 1
ATOM 2315 C CA . ASP B 1 124 ? -21.484 4.484 25.625 1 92.62 124 ASP B CA 1
ATOM 2316 C C . ASP B 1 124 ? -20.344 4.543 26.641 1 92.62 124 ASP B C 1
ATOM 2318 O O . ASP B 1 124 ? -20.5 4.086 27.766 1 92.62 124 ASP B O 1
ATOM 2322 N N . GLY B 1 125 ? -19.266 4.988 26.203 1 92.19 125 GLY B N 1
ATOM 2323 C CA . GLY B 1 125 ? -18.125 5.113 27.094 1 92.19 125 GLY B CA 1
ATOM 2324 C C . GLY B 1 125 ? -17.266 3.863 27.141 1 92.19 125 GLY B C 1
ATOM 2325 O O . GLY B 1 125 ? -16.312 3.789 27.906 1 92.19 125 GLY B O 1
ATOM 2326 N N . GLU B 1 126 ? -17.594 2.865 26.359 1 94.75 126 GLU B N 1
ATOM 2327 C CA . GLU B 1 126 ? -16.828 1.625 26.312 1 94.75 126 GLU B CA 1
ATOM 2328 C C . GLU B 1 126 ? -15.594 1.765 25.422 1 94.75 126 GLU B C 1
ATOM 2330 O O . GLU B 1 126 ? -15.664 2.365 24.359 1 94.75 126 GLU B O 1
ATOM 2335 N N . PRO B 1 127 ? -14.555 1.192 25.938 1 95 127 PRO B N 1
ATOM 2336 C CA . PRO B 1 127 ? -13.336 1.315 25.125 1 95 127 PRO B CA 1
ATOM 2337 C C . PRO B 1 127 ? -13.414 0.538 23.812 1 95 127 PRO B C 1
ATOM 2339 O O . PRO B 1 127 ? -13.828 -0.625 23.812 1 95 127 PRO B O 1
ATOM 2342 N N . VAL B 1 128 ? -13.023 1.205 22.766 1 96.06 128 VAL B N 1
ATOM 2343 C CA . VAL B 1 128 ? -12.898 0.598 21.453 1 96.06 128 VAL B CA 1
ATOM 2344 C C . VAL B 1 128 ? -11.445 0.669 20.984 1 96.06 128 VAL B C 1
ATOM 2346 O O . VAL B 1 128 ? -10.797 1.711 21.109 1 96.06 128 VAL B O 1
ATOM 2349 N N . VAL B 1 129 ? -10.922 -0.465 20.484 1 96.81 129 VAL B N 1
ATOM 2350 C CA . VAL B 1 129 ? -9.547 -0.541 20 1 96.81 129 VAL B CA 1
ATOM 2351 C C . VAL B 1 129 ? -9.516 -0.466 18.484 1 96.81 129 VAL B C 1
ATOM 2353 O O . VAL B 1 129 ? -10.32 -1.112 17.812 1 96.81 129 VAL B O 1
ATOM 2356 N N . TYR B 1 130 ? -8.672 0.389 17.984 1 96.25 130 TYR B N 1
ATOM 2357 C CA . TYR B 1 130 ? -8.398 0.513 16.547 1 96.25 130 TYR B CA 1
ATOM 2358 C C . TYR B 1 130 ? -6.996 0.017 16.219 1 96.25 130 TYR B C 1
ATOM 2360 O O . TYR B 1 130 ? -6.012 0.511 16.766 1 96.25 130 TYR B O 1
ATOM 2368 N N . ARG B 1 131 ? -6.891 -1.027 15.406 1 96.56 131 ARG B N 1
ATOM 2369 C CA . ARG B 1 131 ? -5.629 -1.515 14.867 1 96.56 131 ARG B CA 1
ATOM 2370 C C . ARG B 1 131 ? -5.637 -1.478 13.336 1 96.56 131 ARG B C 1
ATOM 2372 O O . ARG B 1 131 ? -6.496 -2.088 12.703 1 96.56 131 ARG B O 1
ATOM 2379 N N . GLN B 1 132 ? -4.711 -0.725 12.867 1 96.69 132 GLN B N 1
ATOM 2380 C CA . GLN B 1 132 ? -4.664 -0.524 11.43 1 96.69 132 GLN B CA 1
ATOM 2381 C C . GLN B 1 132 ? -3.227 -0.527 10.914 1 96.69 132 GLN B C 1
ATOM 2383 O O . GLN B 1 132 ? -2.332 0.03 11.555 1 96.69 132 GLN B O 1
ATOM 2388 N N . THR B 1 133 ? -2.994 -1.262 9.844 1 97.69 133 THR B N 1
ATOM 2389 C CA . THR B 1 133 ? -1.756 -1.14 9.086 1 97.69 133 THR B CA 1
ATOM 2390 C C . THR B 1 133 ? -2.002 -0.42 7.762 1 97.69 133 THR B C 1
ATOM 2392 O O . THR B 1 133 ? -3.023 -0.645 7.105 1 97.69 133 THR B O 1
ATOM 2395 N N . ALA B 1 134 ? -1.128 0.472 7.398 1 98.31 134 ALA B N 1
ATOM 2396 C CA . ALA B 1 134 ? -1.275 1.215 6.148 1 98.31 134 ALA B CA 1
ATOM 2397 C C . ALA B 1 134 ? 0.065 1.355 5.434 1 98.31 134 ALA B C 1
ATOM 2399 O O . ALA B 1 134 ? 1.124 1.216 6.051 1 98.31 134 ALA B O 1
ATOM 2400 N N . VAL B 1 135 ? -0.004 1.513 4.156 1 98.88 135 VAL B N 1
ATOM 2401 C CA . VAL B 1 135 ? 1.121 1.944 3.334 1 98.88 135 VAL B CA 1
ATOM 2402 C C . VAL B 1 135 ? 0.894 3.377 2.857 1 98.88 135 VAL B C 1
ATOM 2404 O O . VAL B 1 135 ? -0.187 3.709 2.365 1 98.88 135 VAL B O 1
ATOM 2407 N N . LEU B 1 136 ? 1.854 4.246 3.045 1 98.94 136 LEU B N 1
ATOM 2408 C CA . LEU B 1 136 ? 1.866 5.609 2.525 1 98.94 136 LEU B CA 1
ATOM 2409 C C . LEU B 1 136 ? 2.939 5.773 1.454 1 98.94 136 LEU B C 1
ATOM 2411 O O . LEU B 1 136 ? 4.117 5.508 1.702 1 98.94 136 LEU B O 1
ATOM 2415 N N . ILE B 1 137 ? 2.537 6.133 0.288 1 98.94 137 ILE B N 1
ATOM 2416 C CA . ILE B 1 137 ? 3.447 6.43 -0.812 1 98.94 137 ILE B CA 1
ATOM 2417 C C . ILE B 1 137 ? 3.58 7.941 -0.978 1 98.94 137 ILE B C 1
ATOM 2419 O O . ILE B 1 137 ? 2.605 8.625 -1.299 1 98.94 137 ILE B O 1
ATOM 2423 N N . LEU B 1 138 ? 4.762 8.469 -0.755 1 98.94 138 LEU B N 1
ATOM 2424 C CA . LEU B 1 138 ? 5.062 9.891 -0.85 1 98.94 138 LEU B CA 1
ATOM 2425 C C . LEU B 1 138 ? 5.719 10.227 -2.186 1 98.94 138 LEU B C 1
ATOM 2427 O O . LEU B 1 138 ? 6.922 10.008 -2.361 1 98.94 138 LEU B O 1
ATOM 2431 N N . ASN B 1 139 ? 4.945 10.766 -3.094 1 98.88 139 ASN B N 1
ATOM 2432 C CA . ASN B 1 139 ? 5.512 11.281 -4.332 1 98.88 139 ASN B CA 1
ATOM 2433 C C . ASN B 1 139 ? 5.957 12.734 -4.18 1 98.88 139 ASN B C 1
ATOM 2435 O O . ASN B 1 139 ? 5.129 13.625 -3.969 1 98.88 139 ASN B O 1
ATOM 2439 N N . THR B 1 140 ? 7.262 12.922 -4.344 1 98.81 140 THR B N 1
ATOM 2440 C CA . THR B 1 140 ? 7.824 14.227 -3.998 1 98.81 140 THR B CA 1
ATOM 2441 C C . THR B 1 140 ? 8.289 14.961 -5.25 1 98.81 140 THR B C 1
ATOM 2443 O O . THR B 1 140 ? 8.5 14.344 -6.297 1 98.81 140 THR B O 1
ATOM 2446 N N . VAL B 1 141 ? 8.367 16.25 -5.105 1 98 141 VAL B N 1
ATOM 2447 C CA . VAL B 1 141 ? 8.93 17.125 -6.137 1 98 141 VAL B CA 1
ATOM 2448 C C . VAL B 1 141 ? 9.812 18.172 -5.488 1 98 141 VAL B C 1
ATOM 2450 O O . VAL B 1 141 ? 9.672 18.469 -4.297 1 98 141 VAL B O 1
ATOM 2453 N N . ARG B 1 142 ? 10.703 18.656 -6.215 1 97.44 142 ARG B N 1
ATOM 2454 C CA . ARG B 1 142 ? 11.477 19.828 -5.828 1 97.44 142 ARG B CA 1
ATOM 2455 C C . ARG B 1 142 ? 10.828 21.109 -6.352 1 97.44 142 ARG B C 1
ATOM 2457 O O . ARG B 1 142 ? 10.562 21.219 -7.551 1 97.44 142 ARG B O 1
ATOM 2464 N N . ASP B 1 143 ? 10.523 21.953 -5.43 1 93.31 143 ASP B N 1
ATOM 2465 C CA . ASP B 1 143 ? 9.977 23.266 -5.816 1 93.31 143 ASP B CA 1
ATOM 2466 C C . ASP B 1 143 ? 10.992 24.062 -6.637 1 93.31 143 ASP B C 1
ATOM 2468 O O . ASP B 1 143 ? 12.109 24.297 -6.18 1 93.31 143 ASP B O 1
ATOM 2472 N N . PRO B 1 144 ? 10.578 24.469 -7.77 1 91.31 144 PRO B N 1
ATOM 2473 C CA . PRO B 1 144 ? 11.555 25.156 -8.625 1 91.31 144 PRO B CA 1
ATOM 2474 C C . PRO B 1 144 ? 11.844 26.578 -8.156 1 91.31 144 PRO B C 1
ATOM 2476 O O . PRO B 1 144 ? 12.781 27.219 -8.633 1 91.31 144 PRO B O 1
ATOM 2479 N N . VAL B 1 145 ? 11.016 27.031 -7.258 1 90.25 145 VAL B N 1
ATOM 2480 C CA . VAL B 1 145 ? 11.18 28.422 -6.805 1 90.25 145 VAL B CA 1
ATOM 2481 C C . VAL B 1 145 ? 12.117 28.453 -5.594 1 90.25 145 VAL B C 1
ATOM 2483 O O . VAL B 1 145 ? 13.133 29.141 -5.609 1 90.25 145 VAL B O 1
ATOM 2486 N N . ASP B 1 146 ? 11.891 27.609 -4.641 1 92.75 146 ASP B N 1
ATOM 2487 C CA . ASP B 1 146 ? 12.695 27.719 -3.428 1 92.75 146 ASP B CA 1
ATOM 2488 C C . ASP B 1 146 ? 13.625 26.531 -3.271 1 92.75 146 ASP B C 1
ATOM 2490 O O . ASP B 1 146 ? 14.43 26.469 -2.338 1 92.75 146 ASP B O 1
ATOM 2494 N N . GLY B 1 147 ? 13.477 25.547 -4.098 1 95 147 GLY B N 1
ATOM 2495 C CA . GLY B 1 147 ? 14.398 24.438 -4.145 1 95 147 GLY B CA 1
ATOM 2496 C C . GLY B 1 147 ? 14.102 23.375 -3.102 1 95 147 GLY B C 1
ATOM 2497 O O . GLY B 1 147 ? 14.797 22.359 -3.029 1 95 147 GLY B O 1
ATOM 2498 N N . ARG B 1 148 ? 13.102 23.547 -2.363 1 96.31 148 ARG B N 1
ATOM 2499 C CA . ARG B 1 148 ? 12.773 22.578 -1.325 1 96.31 148 ARG B CA 1
ATOM 2500 C C . ARG B 1 148 ? 12.016 21.391 -1.907 1 96.31 148 ARG B C 1
ATOM 2502 O O . ARG B 1 148 ? 11.297 21.531 -2.902 1 96.31 148 ARG B O 1
ATOM 2509 N N . VAL B 1 149 ? 12.219 20.266 -1.294 1 98.5 149 VAL B N 1
ATOM 2510 C CA . VAL B 1 149 ? 11.477 19.078 -1.661 1 98.5 149 VAL B CA 1
ATOM 2511 C C . VAL B 1 149 ? 10.203 18.969 -0.825 1 98.5 149 VAL B C 1
ATOM 2513 O O . VAL B 1 149 ? 10.234 19.203 0.386 1 98.5 149 VAL B O 1
ATOM 2516 N N . ARG B 1 150 ? 9.07 18.734 -1.464 1 98.69 150 ARG B N 1
ATOM 2517 C CA . ARG B 1 150 ? 7.773 18.578 -0.813 1 98.69 150 ARG B CA 1
ATOM 2518 C C . ARG B 1 150 ? 6.98 17.438 -1.444 1 98.69 150 ARG B C 1
ATOM 2520 O O . ARG B 1 150 ? 7.285 17 -2.557 1 98.69 150 ARG B O 1
ATOM 2527 N N . ILE B 1 151 ? 6.008 16.984 -0.722 1 98.88 151 ILE B N 1
ATOM 2528 C CA . ILE B 1 151 ? 5.113 15.945 -1.238 1 98.88 151 ILE B CA 1
ATOM 2529 C C . ILE B 1 151 ? 4.098 16.578 -2.188 1 98.88 151 ILE B C 1
ATOM 2531 O O . ILE B 1 151 ? 3.396 17.516 -1.819 1 98.88 151 ILE B O 1
ATOM 2535 N N . LYS B 1 152 ? 4.055 16.125 -3.424 1 98.75 152 LYS B N 1
ATOM 2536 C CA . LYS B 1 152 ? 3.037 16.531 -4.383 1 98.75 152 LYS B CA 1
ATOM 2537 C C . LYS B 1 152 ? 1.779 15.688 -4.262 1 98.75 152 LYS B C 1
ATOM 2539 O O . LYS B 1 152 ? 0.663 16.188 -4.375 1 98.75 152 LYS B O 1
ATOM 2544 N N . VAL B 1 153 ? 1.936 14.383 -4.078 1 98.75 153 VAL B N 1
ATOM 2545 C CA . VAL B 1 153 ? 0.833 13.453 -3.871 1 98.75 153 VAL B CA 1
ATOM 2546 C C . VAL B 1 153 ? 1.224 12.414 -2.824 1 98.75 153 VAL B C 1
ATOM 2548 O O . VAL B 1 153 ? 2.307 11.828 -2.896 1 98.75 153 VAL B O 1
ATOM 2551 N N . LEU B 1 154 ? 0.429 12.273 -1.847 1 98.88 154 LEU B N 1
ATOM 2552 C CA . LEU B 1 154 ? 0.508 11.133 -0.941 1 98.88 154 LEU B CA 1
ATOM 2553 C C . LEU B 1 154 ? -0.639 10.164 -1.192 1 98.88 154 LEU B C 1
ATOM 2555 O O . LEU B 1 154 ? -1.797 10.57 -1.297 1 98.88 154 LEU B O 1
ATOM 2559 N N . ARG B 1 155 ? -0.302 8.898 -1.411 1 98.88 155 ARG B N 1
ATOM 2560 C CA . ARG B 1 155 ? -1.291 7.84 -1.591 1 98.88 155 ARG B CA 1
ATOM 2561 C C . ARG B 1 155 ? -1.29 6.883 -0.403 1 98.88 155 ARG B C 1
ATOM 2563 O O . ARG B 1 155 ? -0.239 6.375 -0.01 1 98.88 155 ARG B O 1
ATOM 2570 N N . GLU B 1 156 ? -2.445 6.648 0.136 1 98.75 156 GLU B N 1
ATOM 2571 C CA . GLU B 1 156 ? -2.586 5.777 1.297 1 98.75 156 GLU B CA 1
ATOM 2572 C C . GLU B 1 156 ? -3.408 4.535 0.957 1 98.75 156 GLU B C 1
ATOM 2574 O O . GLU B 1 156 ? -4.484 4.641 0.365 1 98.75 156 GLU B O 1
ATOM 2579 N N . TYR B 1 157 ? -2.898 3.396 1.276 1 98.44 157 TYR B N 1
ATOM 2580 C CA . TYR B 1 157 ? -3.561 2.098 1.209 1 98.44 157 TYR B CA 1
ATOM 2581 C C . TYR B 1 157 ? -3.746 1.508 2.602 1 98.44 157 TYR B C 1
ATOM 2583 O O . TYR B 1 157 ? -2.773 1.302 3.33 1 98.44 157 TYR B O 1
ATOM 2591 N N . LEU B 1 158 ? -4.961 1.242 3.004 1 97.38 158 LEU B N 1
ATOM 2592 C CA . LEU B 1 158 ? -5.258 0.685 4.32 1 97.38 158 LEU B CA 1
ATOM 2593 C C . LEU B 1 158 ? -6.465 -0.245 4.254 1 97.38 158 LEU B C 1
ATOM 2595 O O . LEU B 1 158 ? -7.105 -0.366 3.207 1 97.38 158 LEU B O 1
ATOM 2599 N N . ASP B 1 159 ? -6.723 -0.979 5.352 1 96.12 159 ASP B N 1
ATOM 2600 C CA . ASP B 1 159 ? -7.871 -1.874 5.441 1 96.12 159 ASP B CA 1
ATOM 2601 C C . ASP B 1 159 ? -9.156 -1.092 5.699 1 96.12 159 ASP B C 1
ATOM 2603 O O . ASP B 1 159 ? -9.477 -0.773 6.848 1 96.12 159 ASP B O 1
ATOM 2607 N N . LEU B 1 160 ? -9.961 -0.97 4.672 1 93.94 160 LEU B N 1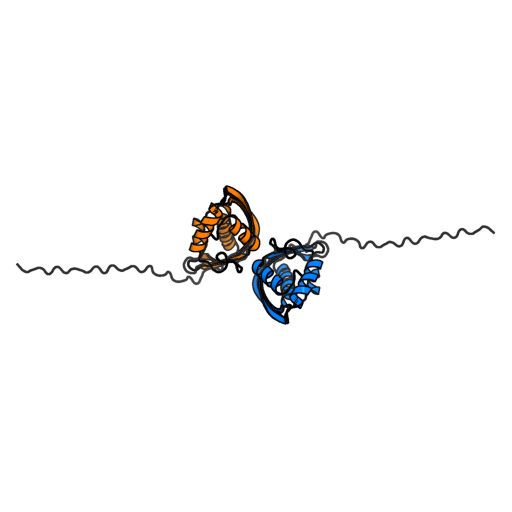
ATOM 2608 C CA . LEU B 1 160 ? -11.172 -0.158 4.77 1 93.94 160 LEU B CA 1
ATOM 2609 C C . LEU B 1 160 ? -12.266 -0.897 5.535 1 93.94 160 LEU B C 1
ATOM 2611 O O . LEU B 1 160 ? -13.18 -0.274 6.07 1 93.94 160 LEU B O 1
ATOM 2615 N N . VAL B 1 161 ? -12.164 -2.197 5.527 1 92.94 161 VAL B N 1
ATOM 2616 C CA . VAL B 1 161 ? -13.133 -2.961 6.309 1 92.94 161 VAL B CA 1
ATOM 2617 C C . VAL B 1 161 ? -12.945 -2.67 7.797 1 92.94 161 VAL B C 1
ATOM 2619 O O . VAL B 1 161 ? -13.914 -2.381 8.508 1 92.94 161 VAL B O 1
ATOM 2622 N N . THR B 1 162 ? -11.703 -2.701 8.219 1 93.75 162 THR B N 1
ATOM 2623 C CA . THR B 1 162 ? -11.375 -2.355 9.602 1 93.75 162 THR B CA 1
ATOM 2624 C C . THR B 1 162 ? -11.773 -0.913 9.906 1 93.75 162 THR B C 1
ATOM 2626 O O . THR B 1 162 ? -12.352 -0.633 10.953 1 93.75 162 THR B O 1
ATOM 2629 N N . LEU B 1 163 ? -11.477 -0.011 9.008 1 93.44 163 LEU B N 1
ATOM 2630 C CA . LEU B 1 163 ? -11.82 1.393 9.211 1 93.44 163 LEU B CA 1
ATOM 2631 C C . LEU B 1 163 ? -13.328 1.573 9.32 1 93.44 163 LEU B C 1
ATOM 2633 O O . LEU B 1 163 ? -13.805 2.303 10.195 1 93.44 163 LEU B O 1
ATOM 2637 N N . GLN B 1 164 ? -14.031 0.934 8.438 1 91.81 164 GLN B N 1
ATOM 2638 C CA . GLN B 1 164 ? -15.484 1.045 8.43 1 91.81 164 GLN B CA 1
ATOM 2639 C C . GLN B 1 164 ? -16.078 0.553 9.75 1 91.81 164 GLN B C 1
ATOM 2641 O O . GLN B 1 164 ? -16.938 1.216 10.336 1 91.81 164 GLN B O 1
ATOM 2646 N N . LYS B 1 165 ? -15.656 -0.624 10.172 1 91.75 165 LYS B N 1
ATOM 2647 C CA . LYS B 1 165 ? -16.141 -1.188 11.43 1 91.75 165 LYS B CA 1
ATOM 2648 C C . LYS B 1 165 ? -15.883 -0.24 12.602 1 91.75 165 LYS B C 1
ATOM 2650 O O . LYS B 1 165 ? -16.766 -0.014 13.43 1 91.75 165 LYS B O 1
ATOM 2655 N N . PHE B 1 166 ? -14.719 0.28 12.633 1 93.81 166 PHE B N 1
ATOM 2656 C CA . PHE B 1 166 ? -14.336 1.207 13.695 1 93.81 166 PHE B CA 1
ATOM 2657 C C . PHE B 1 166 ? -15.195 2.467 13.648 1 93.81 166 PHE B C 1
ATOM 2659 O O . PHE B 1 166 ? -15.703 2.918 14.672 1 93.81 166 PHE B O 1
ATOM 2666 N N . ALA B 1 167 ? -15.281 3.092 12.508 1 91.75 167 ALA B N 1
ATOM 2667 C CA . ALA B 1 167 ? -16.047 4.32 12.328 1 91.75 167 ALA B CA 1
ATOM 2668 C C . ALA B 1 167 ? -17.5 4.133 12.773 1 91.75 167 ALA B C 1
ATOM 2670 O O . ALA B 1 167 ? -18.078 5.023 13.398 1 91.75 167 ALA B O 1
ATOM 2671 N N . GLU B 1 168 ? -18.078 3.025 12.422 1 91.56 168 GLU B N 1
ATOM 2672 C CA . GLU B 1 168 ? -19.453 2.713 12.836 1 91.56 168 GLU B CA 1
ATOM 2673 C C . GLU B 1 168 ? -19.547 2.582 14.352 1 91.56 168 GLU B C 1
ATOM 2675 O O . GLU B 1 168 ? -20.484 3.109 14.969 1 91.56 168 GLU B O 1
ATOM 2680 N N . GLU B 1 169 ? -18.594 1.931 14.891 1 93.12 169 GLU B N 1
ATOM 2681 C CA . GLU B 1 169 ? -18.594 1.658 16.328 1 93.12 169 GLU B CA 1
ATOM 2682 C C . GLU B 1 169 ? -18.484 2.947 17.125 1 93.12 169 GLU B C 1
ATOM 2684 O O . GLU B 1 169 ? -19.094 3.08 18.188 1 93.12 169 GLU B O 1
ATOM 2689 N N . VAL B 1 170 ? -17.734 3.883 16.688 1 92.12 170 VAL B N 1
ATOM 2690 C CA . VAL B 1 170 ? -17.484 5.09 17.469 1 92.12 170 VAL B CA 1
ATOM 2691 C C . VAL B 1 170 ? -18.391 6.219 16.969 1 92.12 170 VAL B C 1
ATOM 2693 O O . VAL B 1 170 ? -18.219 7.375 17.359 1 92.12 170 VAL B O 1
ATOM 2696 N N . GLY B 1 171 ? -19.234 6.051 16.047 1 86.5 171 GLY B N 1
ATOM 2697 C CA . GLY B 1 171 ? -20.25 7 15.617 1 86.5 171 GLY B CA 1
ATOM 2698 C C . GLY B 1 171 ? -19.688 8.094 14.719 1 86.5 171 GLY B C 1
ATOM 2699 O O . GLY B 1 171 ? -20.094 9.25 14.828 1 86.5 171 GLY B O 1
ATOM 2700 N N . MET B 1 172 ? -18.75 7.793 13.812 1 83 172 MET B N 1
ATOM 2701 C CA . MET B 1 172 ? -18.141 8.797 12.938 1 83 172 MET B CA 1
ATOM 2702 C C . MET B 1 172 ? -19.047 9.117 11.758 1 83 172 MET B C 1
ATOM 2704 O O . MET B 1 172 ? -18.844 10.125 11.078 1 83 172 MET B O 1
ATOM 2708 N N . PHE B 1 173 ? -20.047 8.344 11.508 1 75.62 173 PHE B N 1
ATOM 2709 C CA . PHE B 1 173 ? -20.969 8.602 10.398 1 75.62 173 PHE B CA 1
ATOM 2710 C C . PHE B 1 173 ? -22.203 9.352 10.883 1 75.62 173 PHE B C 1
ATOM 2712 O O . PHE B 1 173 ? -23.062 9.727 10.078 1 75.62 173 PHE B O 1
ATOM 2719 N N . ASP B 1 174 ? -22.266 9.547 12.102 1 67.94 174 ASP B N 1
ATOM 2720 C CA . ASP B 1 174 ? -23.438 10.203 12.68 1 67.94 174 ASP B CA 1
ATOM 2721 C C . ASP B 1 174 ? -23.25 11.719 12.727 1 67.94 174 ASP B C 1
ATOM 2723 O O . ASP B 1 174 ? -22.125 12.203 12.859 1 67.94 174 ASP B O 1
#

Secondary structure (DSSP, 8-state):
---------------------PPPS-PPPP-HHHHHHHHHHHHHHHHTT-GGGTGGGEEEEEEEEE-SS-TTTSEEEEHHHHHHHHHHHHTT-SEEEEEEEEEEE-SSEEEEEEEEEEEEE-TTS-EEEEEEEEEEEEEEEE-TTT--EEEEEEEEEE-HHHHHHHHHHTTTT-/---------------------PPPS-PPPP-HHHHHHHHHHHHHHHHTT-GGGTGGGEEEEEEEEE-SS-TTTSEEEEHHHHHHHHHHHHTT-SEEEEEEEEEEE-SSEEEEEEEEEEEEE-TTS-EEEEEEEEEEEEEEEE-TTT--EEEEEEEEEE-HHHHHHHHHHTTTT-